Protein AF-A0A956RA98-F1 (afdb_monomer)

Structure (mmCIF, N/CA/C/O backbone):
data_AF-A0A956RA98-F1
#
_entry.id   AF-A0A956RA98-F1
#
loop_
_atom_site.group_PDB
_atom_site.id
_atom_site.type_symbol
_atom_site.label_atom_id
_atom_site.label_alt_id
_atom_site.label_comp_id
_atom_site.label_asym_id
_atom_site.label_entity_id
_atom_site.label_seq_id
_atom_site.pdbx_PDB_ins_code
_atom_site.Cartn_x
_atom_site.Cartn_y
_atom_site.Cartn_z
_atom_site.occupancy
_atom_site.B_iso_or_equiv
_atom_site.auth_seq_id
_atom_site.auth_comp_id
_atom_site.auth_asym_id
_atom_site.auth_atom_id
_atom_site.pdbx_PDB_model_num
ATOM 1 N N . LEU A 1 1 ? 31.810 -7.818 -19.429 1.00 38.25 1 LEU A N 1
ATOM 2 C CA . LEU A 1 1 ? 31.227 -7.736 -18.074 1.00 38.25 1 LEU A CA 1
ATOM 3 C C . LEU A 1 1 ? 29.901 -7.008 -18.200 1.00 38.25 1 LEU A C 1
ATOM 5 O O . LEU A 1 1 ? 29.864 -5.788 -18.175 1.00 38.25 1 LEU A O 1
ATOM 9 N N . ALA A 1 2 ? 28.845 -7.769 -18.476 1.00 38.59 2 ALA A N 1
ATOM 10 C CA . ALA A 1 2 ? 27.477 -7.313 -18.299 1.00 38.59 2 ALA A CA 1
ATOM 11 C C . ALA A 1 2 ? 27.237 -7.214 -16.787 1.00 38.59 2 ALA A C 1
ATOM 13 O O . ALA A 1 2 ? 27.538 -8.173 -16.080 1.00 38.59 2 ALA A O 1
ATOM 14 N N . GLY A 1 3 ? 26.779 -6.070 -16.285 1.00 49.38 3 GLY A N 1
ATOM 15 C CA . GLY A 1 3 ? 26.464 -5.927 -14.863 1.00 49.38 3 GLY A CA 1
ATOM 16 C C . GLY A 1 3 ? 26.894 -4.591 -14.282 1.00 49.38 3 GLY A C 1
ATOM 17 O O . GLY A 1 3 ? 27.988 -4.481 -13.743 1.00 49.38 3 GLY A O 1
ATOM 18 N N . GLN A 1 4 ? 26.020 -3.589 -14.380 1.00 58.72 4 GLN A N 1
ATOM 19 C CA . GLN A 1 4 ? 26.037 -2.429 -13.475 1.00 58.72 4 GLN A CA 1
ATOM 20 C C . GLN A 1 4 ? 24.704 -1.664 -13.394 1.00 58.72 4 GLN A C 1
ATOM 22 O O . GLN A 1 4 ? 24.639 -0.616 -12.761 1.00 58.72 4 GLN A O 1
ATOM 27 N N . ALA A 1 5 ? 23.630 -2.176 -14.000 1.00 68.38 5 ALA A N 1
ATOM 28 C CA . ALA A 1 5 ? 22.323 -1.520 -13.986 1.00 68.38 5 ALA A CA 1
ATOM 29 C C . ALA A 1 5 ? 21.334 -2.154 -12.994 1.00 68.38 5 ALA A C 1
ATOM 31 O O . ALA A 1 5 ? 20.494 -1.456 -12.429 1.00 68.38 5 ALA A O 1
ATOM 32 N N . TRP A 1 6 ? 21.448 -3.463 -12.755 1.00 77.06 6 TRP A N 1
ATOM 33 C CA . TRP A 1 6 ? 20.675 -4.167 -11.735 1.00 77.06 6 TRP A CA 1
ATOM 34 C C . TRP A 1 6 ? 21.435 -4.119 -10.408 1.00 77.06 6 TRP A C 1
ATOM 36 O O . TRP A 1 6 ? 22.560 -4.607 -10.322 1.00 77.06 6 TRP A O 1
ATOM 46 N N . SER A 1 7 ? 20.855 -3.473 -9.398 1.00 75.88 7 SER A N 1
ATOM 47 C CA . SER A 1 7 ? 21.492 -3.296 -8.086 1.00 75.88 7 SER A CA 1
ATOM 48 C C . SER A 1 7 ? 21.024 -4.354 -7.091 1.00 75.88 7 SER A C 1
ATOM 50 O O . SER A 1 7 ? 19.888 -4.812 -7.175 1.00 75.88 7 SER A O 1
ATOM 52 N N . ASP A 1 8 ? 21.831 -4.642 -6.068 1.00 74.75 8 ASP A N 1
ATOM 53 C CA . ASP A 1 8 ? 21.427 -5.509 -4.948 1.00 74.75 8 ASP A CA 1
ATOM 54 C C . ASP A 1 8 ? 20.139 -5.025 -4.265 1.00 74.75 8 ASP A C 1
ATOM 56 O O . ASP A 1 8 ? 19.380 -5.819 -3.719 1.00 74.75 8 ASP A O 1
ATOM 60 N N . SER A 1 9 ? 19.867 -3.713 -4.294 1.00 66.38 9 SER A N 1
ATOM 61 C CA . SER A 1 9 ? 18.596 -3.172 -3.801 1.00 66.38 9 SER A CA 1
ATOM 62 C C . SER A 1 9 ? 17.409 -3.537 -4.692 1.00 66.38 9 SER A C 1
ATOM 64 O O . SER A 1 9 ? 16.377 -3.924 -4.163 1.00 66.38 9 SER A O 1
ATOM 66 N N . LEU A 1 10 ? 17.559 -3.476 -6.021 1.00 75.50 10 LEU A N 1
ATOM 67 C CA . LEU A 1 10 ? 16.512 -3.927 -6.949 1.00 75.50 10 LEU A CA 1
ATOM 68 C C . LEU A 1 10 ? 16.315 -5.443 -6.872 1.00 75.50 10 LEU A C 1
ATOM 70 O O . LEU A 1 10 ? 15.199 -5.921 -7.021 1.00 75.50 10 LEU A O 1
ATOM 74 N N . GLN A 1 11 ? 17.381 -6.193 -6.579 1.00 79.88 11 GLN A N 1
ATOM 75 C CA . GLN A 1 11 ? 17.290 -7.630 -6.342 1.00 79.88 11 GLN A CA 1
ATOM 76 C C . GLN A 1 11 ? 16.419 -7.967 -5.125 1.00 79.88 11 GLN A C 1
ATOM 78 O O . GLN A 1 11 ? 15.707 -8.962 -5.162 1.00 79.88 11 GLN A O 1
ATOM 83 N N . ARG A 1 12 ? 16.446 -7.152 -4.061 1.00 73.38 12 ARG A N 1
ATOM 84 C CA . ARG A 1 12 ? 15.571 -7.351 -2.891 1.00 73.38 12 ARG A CA 1
ATOM 85 C C . ARG A 1 12 ? 14.104 -7.050 -3.194 1.00 73.38 12 ARG A C 1
ATOM 87 O O . ARG A 1 12 ? 13.240 -7.725 -2.651 1.00 73.38 12 ARG A O 1
ATOM 94 N N . ASP A 1 13 ? 13.845 -6.092 -4.083 1.00 74.12 13 ASP A N 1
ATOM 95 C CA . ASP A 1 13 ? 12.491 -5.753 -4.539 1.00 74.12 13 ASP A CA 1
ATOM 96 C C . ASP A 1 13 ? 11.884 -6.835 -5.466 1.00 74.12 13 ASP A C 1
ATOM 98 O O . ASP A 1 13 ? 10.694 -6.778 -5.759 1.00 74.12 13 ASP A O 1
ATOM 102 N N . LEU A 1 14 ? 12.669 -7.811 -5.952 1.00 76.06 14 LEU A N 1
ATOM 103 C CA . LEU A 1 14 ? 12.144 -8.935 -6.745 1.00 76.06 14 LEU A CA 1
ATOM 104 C C . LEU A 1 14 ? 11.422 -9.986 -5.908 1.00 76.06 14 LEU A C 1
ATOM 106 O O . LEU A 1 14 ? 10.738 -10.824 -6.492 1.00 76.06 14 LEU A O 1
ATOM 110 N N . GLU A 1 15 ? 11.571 -9.962 -4.582 1.00 77.25 15 GLU A N 1
ATOM 111 C CA . GLU A 1 15 ? 11.050 -11.016 -3.709 1.00 77.25 15 GLU A CA 1
ATOM 112 C C . GLU A 1 15 ? 11.554 -12.399 -4.185 1.00 77.25 15 GLU A C 1
ATOM 114 O O . GLU A 1 15 ? 12.763 -12.609 -4.311 1.00 77.25 15 GLU A O 1
ATOM 119 N N . ASP A 1 16 ? 10.628 -13.311 -4.497 1.00 77.94 16 ASP A N 1
ATOM 120 C CA . ASP A 1 16 ? 10.880 -14.658 -5.019 1.00 77.94 16 ASP A CA 1
ATOM 121 C C . ASP A 1 16 ? 10.759 -14.749 -6.556 1.00 77.94 16 ASP A C 1
ATOM 123 O O . ASP A 1 16 ? 10.791 -15.842 -7.126 1.00 77.94 16 ASP A O 1
ATOM 127 N N . LEU A 1 17 ? 10.591 -13.620 -7.256 1.00 79.56 17 LEU A N 1
ATOM 128 C CA . LEU A 1 17 ? 10.489 -13.610 -8.715 1.00 79.56 17 LEU A CA 1
ATOM 129 C C . LEU A 1 17 ? 11.842 -13.943 -9.368 1.00 79.56 17 LEU A C 1
ATOM 131 O O . LEU A 1 17 ? 12.902 -13.561 -8.856 1.00 79.56 17 LEU A O 1
ATOM 135 N N . PRO A 1 18 ? 11.837 -14.613 -10.538 1.00 83.50 18 PRO A N 1
ATOM 136 C CA . PRO A 1 18 ? 13.064 -14.866 -11.284 1.00 83.50 18 PRO A CA 1
ATOM 137 C C . PRO A 1 18 ? 13.762 -13.548 -11.658 1.00 83.50 18 PRO A C 1
ATOM 139 O O . PRO A 1 18 ? 13.118 -12.503 -11.717 1.00 83.50 18 PRO A O 1
ATOM 142 N N . PRO A 1 19 ? 15.071 -13.551 -11.955 1.00 84.94 19 PRO A N 1
ATOM 143 C CA . PRO A 1 19 ? 15.745 -12.355 -12.447 1.00 84.94 19 PRO A CA 1
ATOM 144 C C . PRO A 1 19 ? 15.058 -11.805 -13.711 1.00 84.94 19 PRO A C 1
ATOM 146 O O . PRO A 1 19 ? 14.758 -12.579 -14.624 1.00 84.94 19 PRO A O 1
ATOM 149 N N . PRO A 1 20 ? 14.812 -10.489 -13.797 1.00 88.19 20 PRO A N 1
ATOM 150 C CA . PRO A 1 20 ? 14.130 -9.900 -14.935 1.00 88.19 20 PRO A CA 1
ATOM 151 C C . PRO A 1 20 ? 15.050 -9.819 -16.152 1.00 88.19 20 PRO A C 1
ATOM 153 O O . PRO A 1 20 ? 16.279 -9.854 -16.054 1.00 88.19 20 PRO A O 1
ATOM 156 N N . THR A 1 21 ? 14.442 -9.664 -17.323 1.00 89.69 21 THR A N 1
ATOM 157 C CA . THR A 1 21 ? 15.163 -9.566 -18.595 1.00 89.69 21 THR A CA 1
ATOM 158 C C . THR A 1 21 ? 15.353 -8.101 -18.968 1.00 89.69 21 THR A C 1
ATOM 160 O O . THR A 1 21 ? 14.383 -7.352 -19.017 1.00 89.69 21 THR A O 1
ATOM 163 N N . LEU A 1 22 ? 16.588 -7.671 -19.236 1.00 90.38 22 LEU A N 1
ATOM 164 C CA . LEU A 1 22 ? 16.850 -6.326 -19.757 1.00 90.38 22 LEU A CA 1
ATOM 165 C C . LEU A 1 22 ? 16.285 -6.214 -21.181 1.00 90.38 22 LEU A C 1
ATOM 167 O O . LEU A 1 22 ? 16.726 -6.930 -22.076 1.00 90.38 22 LEU A O 1
ATOM 171 N N . GLU A 1 23 ? 15.340 -5.303 -21.391 1.00 93.06 23 GLU A N 1
ATOM 172 C CA . GLU A 1 23 ? 14.727 -5.046 -22.700 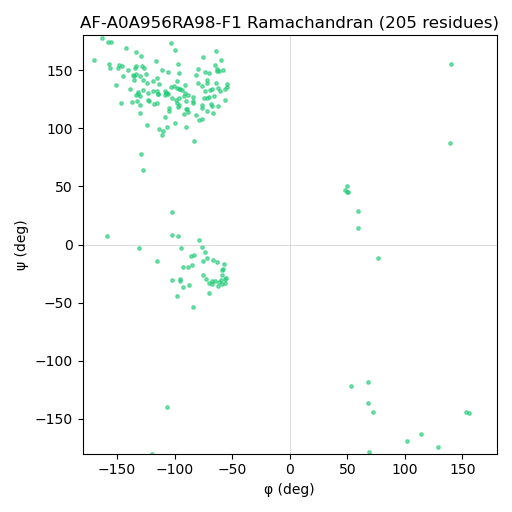1.00 93.06 23 GLU A CA 1
ATOM 173 C C . GLU A 1 23 ? 15.397 -3.894 -23.442 1.00 93.06 23 GLU A C 1
ATOM 175 O O . GLU A 1 23 ? 15.420 -3.867 -24.673 1.00 93.06 23 GLU A O 1
ATOM 180 N N . GLY A 1 24 ? 15.940 -2.923 -22.710 1.00 91.69 24 GLY A N 1
ATOM 181 C CA . GLY A 1 24 ? 16.532 -1.760 -23.344 1.00 9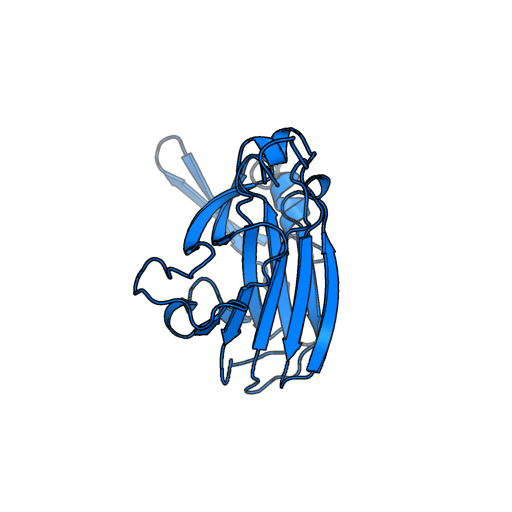1.69 24 GLY A CA 1
ATOM 182 C C . GLY A 1 24 ? 17.306 -0.860 -22.404 1.00 91.69 24 GLY A C 1
ATOM 183 O O . GLY A 1 24 ? 17.096 -0.833 -21.193 1.00 91.69 24 GLY A O 1
ATOM 184 N N . GLU A 1 25 ? 18.188 -0.083 -23.014 1.00 93.81 25 GLU A N 1
ATOM 185 C CA . GLU A 1 25 ? 18.928 0.996 -22.381 1.00 93.81 25 GLU A CA 1
ATOM 186 C C . GLU A 1 25 ? 18.728 2.265 -23.210 1.00 93.81 25 GLU A C 1
ATOM 188 O O . GLU A 1 25 ? 18.846 2.256 -24.439 1.00 93.81 25 GLU A O 1
ATOM 193 N N . ARG A 1 26 ? 18.415 3.373 -22.540 1.00 94.62 26 ARG A N 1
ATOM 194 C CA . ARG A 1 26 ? 18.260 4.683 -23.166 1.00 94.62 26 ARG A CA 1
ATOM 195 C C . ARG A 1 26 ? 19.074 5.728 -22.420 1.00 94.62 26 ARG A C 1
ATOM 197 O O . ARG A 1 26 ? 18.800 6.021 -21.259 1.00 94.62 26 ARG A O 1
ATOM 204 N N . ALA A 1 27 ? 20.010 6.362 -23.119 1.00 92.94 27 ALA A N 1
ATOM 205 C CA . ALA A 1 27 ? 20.716 7.526 -22.598 1.00 92.94 27 ALA A CA 1
ATOM 206 C C . ALA A 1 27 ? 19.763 8.729 -22.451 1.00 92.94 27 ALA A C 1
ATOM 208 O O . ALA A 1 27 ? 19.000 9.065 -23.361 1.00 92.94 27 ALA A O 1
ATOM 209 N N . LEU A 1 28 ? 19.835 9.393 -21.301 1.00 91.56 28 LEU A N 1
ATOM 210 C CA . LEU A 1 28 ? 19.095 10.594 -20.917 1.00 91.56 28 LEU A CA 1
ATOM 211 C C . LEU A 1 28 ? 20.095 11.658 -20.432 1.00 91.56 28 LEU A C 1
ATOM 213 O O . LEU A 1 28 ? 20.132 12.031 -19.259 1.00 91.56 28 LEU A O 1
ATOM 217 N N . GLY A 1 29 ? 20.960 12.122 -21.339 1.00 92.25 29 GLY A N 1
ATOM 218 C CA . GLY A 1 29 ? 22.055 13.034 -21.001 1.00 92.25 29 GLY A CA 1
ATOM 219 C C . GLY A 1 29 ? 23.107 12.338 -20.135 1.00 92.25 29 GLY A C 1
ATOM 220 O O . GLY A 1 29 ? 23.704 11.360 -20.568 1.00 92.25 29 GLY A O 1
ATOM 221 N N . GLY A 1 30 ? 23.323 12.830 -18.912 1.00 90.12 30 GLY A N 1
ATOM 222 C CA . GLY A 1 30 ? 24.226 12.205 -17.933 1.00 90.12 30 GLY A CA 1
ATOM 223 C C . GLY A 1 30 ? 23.640 10.990 -17.200 1.00 90.12 30 GLY A C 1
ATOM 224 O O . GLY A 1 30 ? 24.279 10.470 -16.292 1.00 90.12 30 GLY A O 1
ATOM 225 N N . LEU A 1 31 ? 22.422 10.566 -17.551 1.00 87.50 31 LEU A N 1
ATOM 226 C CA . LEU A 1 31 ? 21.718 9.431 -16.953 1.00 87.50 31 LEU A CA 1
ATOM 227 C C . LEU A 1 31 ? 21.492 8.328 -17.994 1.00 87.50 31 LEU A C 1
ATOM 229 O O . LEU A 1 31 ? 21.431 8.602 -19.191 1.00 87.50 31 LEU A O 1
ATOM 233 N N . ALA A 1 32 ? 21.295 7.095 -17.533 1.00 88.94 32 ALA A N 1
ATOM 234 C CA . ALA A 1 32 ? 20.830 5.981 -18.354 1.00 88.94 32 ALA A CA 1
ATOM 235 C C . ALA A 1 32 ? 19.550 5.398 -17.743 1.00 88.94 32 ALA A C 1
ATOM 237 O O . ALA A 1 32 ? 19.487 5.141 -16.540 1.00 88.94 32 ALA A O 1
ATOM 238 N N . LEU A 1 33 ? 18.525 5.220 -18.574 1.00 89.50 33 LEU A N 1
ATOM 239 C CA . LEU A 1 33 ? 17.299 4.513 -18.229 1.00 89.50 33 LEU A CA 1
ATOM 240 C C . LEU A 1 33 ? 17.414 3.077 -18.729 1.00 89.50 33 LEU A C 1
ATOM 242 O O . LEU A 1 33 ? 17.506 2.853 -19.933 1.00 89.50 33 LEU A O 1
ATOM 246 N N . TYR A 1 34 ? 17.369 2.125 -17.806 1.00 89.81 34 TYR A N 1
ATOM 247 C CA . TYR A 1 34 ? 17.327 0.701 -18.114 1.00 89.81 34 TYR A CA 1
ATOM 248 C C . TYR A 1 34 ? 15.896 0.201 -17.939 1.00 89.81 34 TYR A C 1
ATOM 250 O O . TYR A 1 34 ? 15.287 0.411 -16.888 1.00 89.81 34 TYR A O 1
ATOM 258 N N . THR A 1 35 ? 15.359 -0.438 -18.969 1.00 89.00 35 THR A N 1
ATOM 259 C CA . THR A 1 35 ? 14.013 -1.012 -18.970 1.00 89.00 35 THR A CA 1
ATOM 260 C C . THR A 1 35 ? 14.123 -2.523 -18.894 1.00 89.00 35 THR A C 1
ATOM 262 O O . THR A 1 35 ? 14.875 -3.130 -19.655 1.00 89.00 35 THR A O 1
ATOM 265 N N . TYR A 1 36 ? 13.379 -3.119 -17.968 1.00 87.94 36 TYR A N 1
ATOM 266 C CA . TYR A 1 36 ? 13.383 -4.552 -17.719 1.00 87.94 36 TYR A CA 1
ATOM 267 C C . TYR A 1 36 ? 11.968 -5.111 -17.842 1.00 87.94 36 TYR A C 1
ATOM 269 O O . TYR A 1 36 ? 11.027 -4.510 -17.321 1.00 87.94 36 TYR A O 1
ATOM 277 N N . ALA A 1 37 ? 11.845 -6.284 -18.456 1.00 87.00 37 ALA A N 1
ATOM 278 C CA . ALA A 1 37 ? 10.645 -7.101 -18.417 1.00 87.00 37 ALA A CA 1
ATOM 279 C C . ALA A 1 37 ? 10.704 -8.081 -17.251 1.00 87.00 37 ALA A C 1
ATOM 281 O O . ALA A 1 37 ? 11.713 -8.757 -17.035 1.00 87.00 37 ALA A O 1
ATOM 282 N N . GLN A 1 38 ? 9.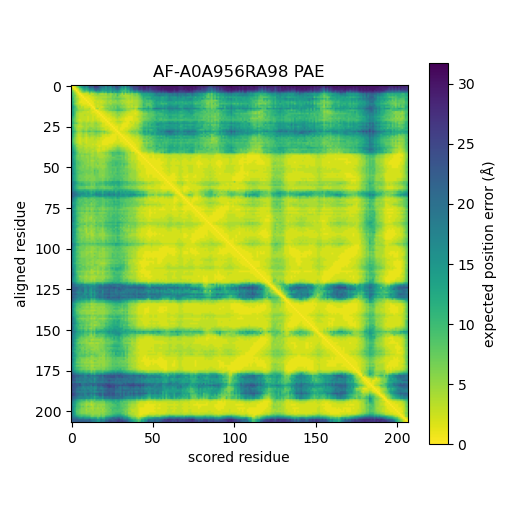575 -8.211 -16.562 1.00 86.25 38 GLN A N 1
ATOM 283 C CA . GLN A 1 38 ? 9.340 -9.257 -15.578 1.00 86.25 38 GLN A CA 1
ATOM 284 C C . GLN A 1 38 ? 8.001 -9.948 -15.875 1.00 86.25 38 GLN A C 1
ATOM 286 O O . GLN A 1 38 ? 7.003 -9.636 -15.229 1.00 86.25 38 GLN A O 1
ATOM 291 N N . PRO A 1 39 ? 7.935 -10.858 -16.865 1.00 82.75 39 PRO A N 1
ATOM 292 C CA . PRO A 1 39 ? 6.684 -11.538 -17.212 1.00 82.75 39 PRO A CA 1
ATOM 293 C C . PRO A 1 39 ? 6.097 -12.323 -16.031 1.00 82.75 39 PRO A C 1
ATOM 295 O O . PRO A 1 39 ? 4.887 -12.340 -15.838 1.00 82.75 39 PRO A O 1
ATOM 298 N N . ALA A 1 40 ? 6.963 -12.886 -15.181 1.00 82.06 40 ALA A N 1
ATOM 299 C CA . ALA A 1 40 ? 6.562 -13.632 -13.990 1.00 82.06 40 ALA A CA 1
ATOM 300 C C . ALA A 1 40 ? 5.882 -12.772 -12.908 1.00 82.06 40 ALA A C 1
ATOM 302 O O . ALA A 1 40 ? 5.287 -13.325 -11.991 1.00 82.06 40 ALA A O 1
ATOM 303 N N . ALA A 1 41 ? 5.944 -11.435 -12.994 1.00 80.06 41 ALA A N 1
ATOM 304 C CA . ALA A 1 41 ? 5.200 -10.558 -12.085 1.00 80.06 41 ALA A CA 1
ATOM 305 C C . ALA A 1 41 ? 3.692 -10.524 -12.394 1.00 80.06 41 ALA A C 1
ATOM 307 O O . ALA A 1 41 ? 2.937 -9.902 -11.648 1.00 80.06 41 ALA A O 1
ATOM 308 N N . GLY A 1 42 ? 3.251 -11.149 -13.491 1.00 85.75 42 GLY A N 1
ATOM 309 C CA . GLY A 1 42 ? 1.859 -11.132 -13.915 1.00 85.75 42 GLY A CA 1
ATOM 310 C C . GLY A 1 42 ? 1.390 -9.760 -14.405 1.00 85.75 42 GLY A C 1
ATOM 311 O O . GLY A 1 42 ? 2.139 -8.781 -14.477 1.00 85.75 42 GLY A O 1
ATOM 312 N N . SER A 1 43 ? 0.112 -9.684 -14.770 1.00 91.00 43 SER A N 1
ATOM 313 C CA . SER A 1 43 ? -0.530 -8.444 -15.204 1.00 91.00 43 SER A CA 1
ATOM 314 C C . SER A 1 43 ? -1.307 -7.788 -14.062 1.00 91.00 43 SER A C 1
ATOM 316 O O . SER A 1 43 ? -2.038 -8.437 -13.316 1.00 91.00 43 SER A O 1
ATOM 318 N N . VAL A 1 44 ? -1.160 -6.470 -13.901 1.00 93.94 44 VAL A N 1
ATOM 319 C CA . VAL A 1 44 ? -1.846 -5.730 -12.831 1.00 93.94 44 VAL A CA 1
ATOM 320 C C . VAL A 1 44 ? -3.318 -5.528 -13.190 1.00 93.94 44 VAL A C 1
ATOM 322 O O . VAL A 1 44 ? -3.630 -4.801 -14.134 1.00 93.94 44 VAL A O 1
ATOM 325 N N . ARG A 1 45 ? -4.222 -6.098 -12.388 1.00 97.19 45 ARG A N 1
ATOM 326 C CA . ARG A 1 45 ? -5.682 -5.975 -1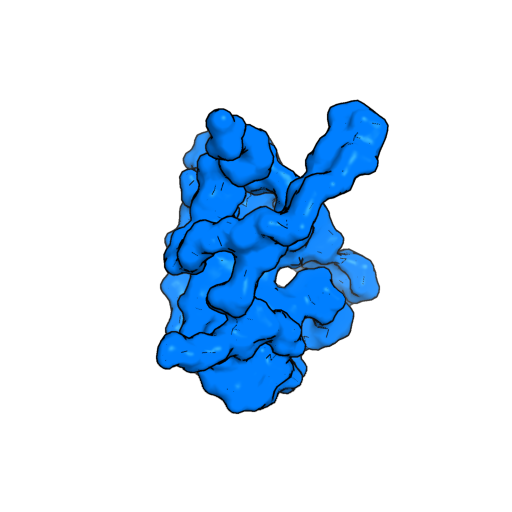2.547 1.00 97.19 45 ARG A CA 1
ATOM 327 C C . ARG A 1 45 ? -6.254 -4.753 -11.833 1.00 97.19 45 ARG A C 1
ATOM 329 O O . ARG A 1 45 ? -7.163 -4.113 -12.353 1.00 97.19 45 ARG A O 1
ATOM 336 N N . ALA A 1 46 ? -5.687 -4.403 -10.681 1.00 97.69 46 ALA A N 1
ATOM 337 C CA . ALA A 1 46 ? -6.036 -3.215 -9.904 1.00 97.69 46 ALA A CA 1
ATOM 338 C C . ALA A 1 46 ? -4.874 -2.811 -8.984 1.00 97.69 46 ALA A C 1
ATOM 340 O O . ALA A 1 46 ? -4.032 -3.644 -8.643 1.00 97.69 46 ALA A O 1
ATOM 341 N N . ASP A 1 47 ? -4.808 -1.533 -8.609 1.00 97.25 47 ASP A N 1
ATOM 342 C CA . ASP A 1 47 ? -3.678 -0.959 -7.864 1.00 97.25 47 ASP A CA 1
ATOM 343 C C . ASP A 1 47 ? -4.164 0.133 -6.902 1.00 97.25 47 ASP A C 1
ATOM 345 O O . ASP A 1 47 ? -4.753 1.124 -7.322 1.00 97.25 47 ASP A O 1
ATOM 349 N N . PHE A 1 48 ? -3.893 -0.025 -5.608 1.00 97.19 48 PHE A N 1
ATOM 350 C CA . PHE A 1 48 ? -4.345 0.895 -4.559 1.00 97.19 48 PHE A CA 1
ATOM 351 C C . PHE A 1 48 ? -3.802 2.329 -4.709 1.00 97.19 48 PHE A C 1
ATOM 353 O O . PHE A 1 48 ? -4.470 3.284 -4.316 1.00 97.19 48 PHE A O 1
ATOM 360 N N . VAL A 1 49 ? -2.593 2.492 -5.248 1.00 96.81 49 VAL A N 1
ATOM 361 C CA . VAL A 1 49 ? -1.879 3.777 -5.358 1.00 96.81 49 VAL A CA 1
ATOM 362 C C . VAL A 1 49 ? -2.141 4.468 -6.700 1.00 96.81 49 VAL A C 1
ATOM 364 O O . VAL A 1 49 ? -1.845 5.653 -6.858 1.00 96.81 49 VAL A O 1
ATOM 367 N N . ARG A 1 50 ? -2.599 3.730 -7.713 1.00 96.06 50 ARG A N 1
ATOM 368 C CA . ARG A 1 50 ? -3.033 4.280 -9.010 1.00 96.06 50 ARG A CA 1
ATOM 369 C C . ARG A 1 50 ? -4.540 4.517 -9.062 1.00 96.06 50 ARG A C 1
ATOM 371 O O . ARG A 1 50 ? -4.991 5.423 -9.758 1.00 96.06 50 ARG A O 1
ATOM 378 N N . ASP A 1 51 ? -5.303 3.692 -8.356 1.00 96.25 51 ASP A N 1
ATOM 379 C CA . ASP A 1 51 ? -6.758 3.749 -8.312 1.00 96.25 51 ASP A CA 1
ATOM 380 C C . ASP A 1 51 ? -7.241 4.397 -7.007 1.00 96.25 51 ASP A C 1
ATOM 382 O O . ASP A 1 51 ? -8.343 4.102 -6.537 1.00 96.25 51 ASP A O 1
ATOM 386 N N . GLU A 1 52 ? -6.445 5.285 -6.396 1.00 94.81 52 GLU A N 1
ATOM 387 C CA . GLU A 1 52 ? -6.709 5.789 -5.049 1.00 94.81 52 GLU A CA 1
ATOM 388 C C . GLU A 1 52 ? -8.099 6.418 -4.936 1.00 94.81 52 GLU A C 1
ATOM 390 O O . GLU A 1 52 ? -8.760 6.273 -3.914 1.00 94.81 52 GLU A O 1
ATOM 395 N N . ALA A 1 53 ? -8.603 7.042 -6.004 1.00 93.75 53 ALA A N 1
ATOM 396 C CA . ALA A 1 53 ? -9.933 7.645 -6.060 1.00 93.75 53 ALA A CA 1
ATOM 397 C C . ALA A 1 53 ? -11.087 6.653 -5.798 1.00 93.75 53 ALA A C 1
ATOM 399 O O . ALA A 1 53 ? -12.169 7.085 -5.404 1.00 93.75 53 ALA A O 1
ATOM 400 N N . ARG A 1 54 ? -10.871 5.345 -5.994 1.00 95.62 54 ARG A N 1
ATOM 401 C CA . ARG A 1 54 ? -11.857 4.282 -5.724 1.00 95.62 54 ARG A CA 1
ATOM 402 C C . ARG A 1 54 ? -11.857 3.814 -4.276 1.00 95.62 54 ARG A C 1
ATOM 404 O O . ARG A 1 54 ? -12.823 3.195 -3.842 1.00 95.62 54 ARG A O 1
ATOM 411 N N . LEU A 1 55 ? -10.796 4.107 -3.529 1.00 96.50 55 LEU A N 1
ATOM 412 C CA . LEU A 1 55 ? -10.688 3.671 -2.147 1.00 96.50 55 LEU A CA 1
ATOM 413 C C . LEU A 1 55 ? -11.657 4.453 -1.261 1.00 96.50 55 LEU A C 1
ATOM 415 O O . LEU A 1 55 ? -11.737 5.677 -1.368 1.00 96.50 55 LEU A O 1
ATOM 419 N N . SER A 1 56 ? -12.275 3.794 -0.290 1.00 96.44 56 SER A N 1
ATOM 420 C CA . SER A 1 56 ? -12.787 4.447 0.917 1.00 96.44 56 SER A CA 1
ATOM 421 C C . SER A 1 56 ? -11.751 4.324 2.032 1.00 96.44 56 SER A C 1
ATOM 423 O O . SER A 1 56 ? -11.201 3.245 2.235 1.00 96.44 56 SER A O 1
ATOM 425 N N . VAL A 1 57 ? -11.477 5.422 2.740 1.00 97.38 57 VAL A N 1
ATOM 426 C CA . VAL A 1 57 ? -10.552 5.436 3.886 1.00 97.38 57 VAL A CA 1
ATOM 427 C C . VAL A 1 57 ? -11.327 5.780 5.143 1.00 97.38 57 VAL A C 1
ATOM 429 O O . VAL A 1 57 ? -12.097 6.745 5.145 1.00 97.38 57 VAL A O 1
ATOM 432 N N . GLN A 1 58 ? -11.121 4.999 6.196 1.00 97.31 58 GLN A N 1
ATOM 433 C CA . GLN A 1 58 ? -11.806 5.169 7.472 1.00 97.31 58 GLN A CA 1
ATOM 434 C C . GLN A 1 58 ? -10.844 4.922 8.633 1.00 97.31 58 GLN A C 1
ATOM 436 O O . GLN A 1 58 ? -9.913 4.125 8.518 1.00 97.31 58 GLN A O 1
ATOM 441 N N . THR A 1 59 ? -11.092 5.599 9.745 1.00 96.44 59 THR A N 1
ATOM 442 C CA . THR A 1 59 ? -10.499 5.324 11.057 1.00 96.44 59 THR A CA 1
ATOM 443 C C . THR A 1 59 ? -11.612 4.998 12.050 1.00 96.44 59 THR A C 1
ATOM 445 O O . THR A 1 59 ? -12.798 5.014 11.708 1.00 96.44 59 THR A O 1
ATOM 448 N N . GLU A 1 60 ? -11.249 4.721 13.299 1.00 91.25 60 GLU A N 1
ATOM 449 C CA . GLU A 1 60 ? -12.207 4.534 14.395 1.00 91.25 60 GLU A CA 1
ATOM 450 C C . GLU A 1 60 ? -13.086 5.782 14.623 1.00 91.25 60 GLU A C 1
ATOM 452 O O . GLU A 1 60 ? -14.264 5.651 14.957 1.00 91.25 60 GLU A O 1
ATOM 457 N N . GLY A 1 61 ? -12.566 6.987 14.354 1.00 92.00 61 GLY A N 1
ATOM 458 C CA . GLY A 1 61 ? -13.315 8.246 14.361 1.00 92.00 61 GLY A CA 1
ATOM 459 C C . GLY A 1 61 ? -14.215 8.485 13.141 1.00 92.00 61 GLY A C 1
ATOM 460 O O . GLY A 1 61 ? -14.922 9.495 13.095 1.00 92.00 61 GLY A O 1
ATOM 461 N N . GLY A 1 62 ? -14.229 7.575 12.161 1.00 95.50 62 GLY A N 1
ATOM 462 C CA . GLY A 1 62 ? -15.132 7.601 11.010 1.00 95.50 62 GLY A CA 1
ATOM 463 C C . GLY A 1 62 ? -14.444 7.824 9.654 1.00 95.50 62 GLY A C 1
ATOM 464 O O . GLY A 1 62 ? -13.241 7.611 9.501 1.00 95.50 62 GLY A O 1
ATOM 465 N N . PRO A 1 63 ? -15.205 8.206 8.608 1.00 96.69 63 PRO A N 1
ATOM 466 C CA . PRO A 1 63 ? -14.678 8.294 7.251 1.00 96.69 63 PRO A CA 1
ATOM 467 C C . PRO A 1 63 ? -13.768 9.510 7.058 1.00 96.69 63 PRO A C 1
ATOM 469 O O . PRO A 1 63 ? -14.154 10.647 7.345 1.00 96.69 63 PRO A O 1
ATOM 472 N N . CYS A 1 64 ? -12.601 9.282 6.461 1.00 96.38 64 CYS A N 1
ATOM 473 C CA . CYS A 1 64 ? -11.672 10.343 6.096 1.00 96.38 64 CYS A CA 1
ATOM 474 C C . CYS A 1 64 ? -12.117 11.024 4.794 1.00 96.38 64 CYS A C 1
ATOM 476 O O . CYS A 1 64 ? -12.558 10.365 3.849 1.00 96.38 64 CYS A O 1
ATOM 478 N N . ARG A 1 65 ? -12.004 12.355 4.718 1.00 94.69 65 ARG A N 1
ATOM 479 C CA . ARG A 1 65 ? -12.541 13.158 3.602 1.00 94.69 65 ARG A CA 1
ATOM 480 C C . ARG A 1 65 ? -11.474 14.020 2.942 1.00 94.69 65 ARG A C 1
ATOM 482 O O . ARG A 1 65 ? -10.588 14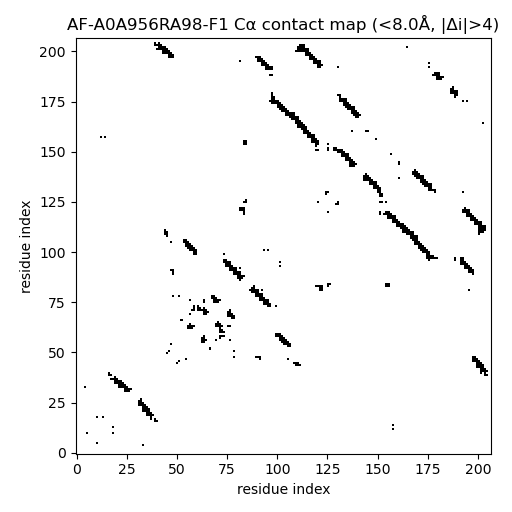.543 3.608 1.00 94.69 65 ARG A O 1
ATOM 489 N N . GLY A 1 66 ? -11.600 14.220 1.635 1.00 91.31 66 GLY A N 1
ATOM 490 C CA . GLY A 1 66 ? -10.691 15.039 0.830 1.00 91.31 66 GLY A CA 1
ATOM 491 C C . GLY A 1 66 ? -10.415 14.388 -0.522 1.00 91.31 66 GLY A C 1
ATOM 492 O O . GLY A 1 66 ? -10.578 13.178 -0.664 1.00 91.31 66 GLY A O 1
ATOM 493 N N . ARG A 1 67 ? -10.050 15.200 -1.520 1.00 78.88 67 ARG A N 1
ATOM 494 C CA . ARG A 1 67 ? -9.802 14.726 -2.890 1.00 78.88 67 ARG A CA 1
ATOM 495 C C . ARG A 1 67 ? -8.382 14.190 -3.060 1.00 78.88 67 ARG A C 1
ATOM 497 O O . ARG A 1 67 ? -8.224 13.051 -3.473 1.00 78.88 67 ARG A O 1
ATOM 504 N N . ASP A 1 68 ? -7.391 15.000 -2.696 1.00 78.69 68 ASP A N 1
ATOM 505 C CA . ASP A 1 68 ? -5.973 14.675 -2.905 1.00 78.69 68 ASP A CA 1
ATOM 506 C C . ASP A 1 68 ? -5.337 14.103 -1.629 1.00 78.69 68 ASP A C 1
ATOM 508 O O . ASP A 1 68 ? -4.658 13.082 -1.655 1.00 78.69 68 ASP A O 1
ATOM 512 N N . ALA A 1 69 ? -5.633 14.726 -0.485 1.00 88.69 69 ALA A N 1
ATOM 513 C CA . ALA A 1 69 ? -5.278 14.231 0.838 1.00 88.69 69 ALA A CA 1
ATOM 514 C C . ALA A 1 69 ? -6.540 14.056 1.679 1.00 88.69 69 ALA A C 1
ATOM 516 O O . ALA A 1 69 ? -7.317 14.998 1.867 1.00 88.69 69 ALA A O 1
ATOM 517 N N . ARG A 1 70 ? -6.745 12.842 2.186 1.00 94.19 70 ARG A N 1
ATOM 518 C CA . ARG A 1 70 ? -7.904 12.466 2.993 1.00 94.19 70 ARG A CA 1
ATOM 519 C C . ARG A 1 70 ? -7.593 12.762 4.446 1.00 94.19 70 ARG A C 1
ATOM 521 O O . ARG A 1 70 ? -6.707 12.151 5.030 1.00 94.19 70 ARG A O 1
ATOM 528 N N . ARG A 1 71 ? -8.313 13.713 5.027 1.00 96.25 71 ARG A N 1
ATOM 529 C CA . ARG A 1 71 ? -8.194 14.081 6.437 1.00 96.25 71 ARG A CA 1
ATOM 530 C C . ARG A 1 71 ? -9.126 13.214 7.271 1.00 96.25 71 ARG A C 1
ATOM 532 O O . ARG A 1 71 ? -10.314 13.121 6.960 1.00 96.25 71 ARG A O 1
ATOM 539 N N . CYS A 1 72 ? -8.564 12.607 8.300 1.00 94.50 72 CYS A N 1
ATOM 540 C CA . CYS A 1 72 ? -9.245 11.869 9.355 1.00 94.50 72 CYS A CA 1
ATOM 541 C C . CYS A 1 72 ? -9.295 12.749 10.617 1.00 94.50 72 CYS A C 1
ATOM 543 O O . CYS A 1 72 ? -8.685 13.822 10.643 1.00 94.50 72 CYS A O 1
ATOM 545 N N . ALA A 1 73 ? -10.002 12.318 11.664 1.00 92.38 73 ALA A N 1
ATOM 546 C CA . ALA A 1 73 ? -9.961 13.028 12.945 1.00 92.38 73 ALA A CA 1
ATOM 547 C C . ALA A 1 73 ? -8.568 12.920 13.599 1.00 92.38 73 ALA A C 1
ATOM 549 O O . ALA A 1 73 ? -8.088 13.875 14.199 1.00 92.38 73 ALA A O 1
ATOM 550 N N . GLU A 1 74 ? -7.914 11.779 13.397 1.00 92.94 74 GLU A N 1
ATOM 551 C CA . GLU A 1 74 ? -6.658 11.354 14.019 1.00 92.94 74 GLU A CA 1
ATOM 552 C C . GLU A 1 74 ? -5.449 11.517 13.087 1.00 92.94 74 GLU A C 1
ATOM 554 O O . GLU A 1 74 ? -4.371 11.001 13.364 1.00 92.94 74 GLU A O 1
ATOM 559 N N . GLY A 1 75 ? -5.620 12.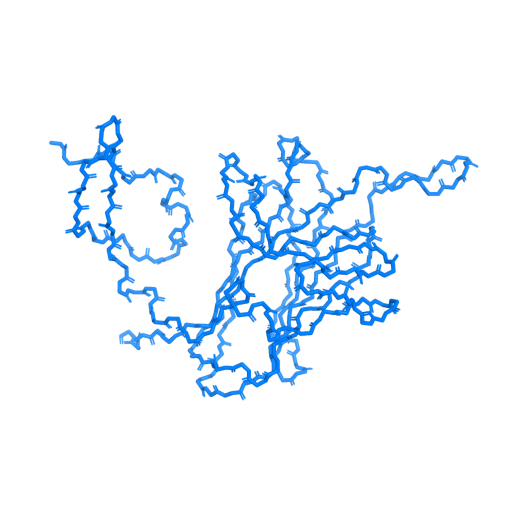164 11.926 1.00 92.62 75 GLY A N 1
ATOM 560 C CA . GLY A 1 75 ? -4.519 12.334 10.982 1.00 92.62 75 GLY A CA 1
ATOM 561 C C . GLY A 1 75 ? -4.925 12.483 9.522 1.00 92.62 75 GLY A C 1
ATOM 562 O O . GLY A 1 75 ? -5.917 13.131 9.178 1.00 92.62 75 GLY A O 1
ATOM 563 N N . ARG A 1 76 ? -4.108 11.924 8.628 1.00 94.81 76 ARG A N 1
ATOM 564 C CA . ARG A 1 76 ? -4.275 12.033 7.174 1.00 94.81 76 ARG A CA 1
ATOM 565 C C . ARG A 1 76 ? -3.763 10.808 6.428 1.00 94.81 76 ARG A C 1
ATOM 567 O O . ARG A 1 76 ? -2.808 10.162 6.851 1.00 94.81 76 ARG A O 1
ATOM 574 N N . VAL A 1 77 ? -4.368 10.561 5.273 1.00 95.62 77 VAL A N 1
ATOM 575 C CA . VAL A 1 77 ? -3.924 9.574 4.289 1.00 95.62 77 VAL A CA 1
ATOM 576 C C . VAL A 1 77 ? -3.854 10.230 2.915 1.00 95.62 77 VAL A C 1
ATOM 578 O O . VAL A 1 77 ? -4.829 10.835 2.466 1.00 95.62 77 VAL A O 1
ATOM 581 N N . ASP A 1 78 ? -2.726 10.105 2.229 1.00 96.00 78 ASP A N 1
ATOM 582 C CA . ASP A 1 78 ? -2.524 10.651 0.885 1.00 96.00 78 ASP A CA 1
ATOM 583 C C . ASP A 1 78 ? -1.574 9.787 0.057 1.00 96.00 78 ASP A C 1
ATOM 585 O O . ASP A 1 78 ? -0.742 9.065 0.603 1.00 96.00 78 ASP A O 1
ATOM 589 N N . VAL A 1 79 ? -1.695 9.847 -1.271 1.00 96.25 79 VAL A N 1
ATOM 590 C CA . VAL A 1 79 ? -0.671 9.266 -2.143 1.00 96.25 79 VAL A CA 1
ATOM 591 C C . VAL A 1 79 ? 0.532 10.200 -2.153 1.00 96.25 79 VAL A C 1
ATOM 593 O O . VAL A 1 79 ? 0.430 11.351 -2.575 1.00 96.25 79 VAL A O 1
ATOM 596 N N . ALA A 1 80 ? 1.682 9.696 -1.720 1.00 95.25 80 ALA A N 1
ATOM 597 C CA . ALA A 1 80 ? 2.908 10.475 -1.614 1.00 95.25 80 ALA A CA 1
ATOM 598 C C . ALA A 1 80 ? 4.134 9.646 -1.994 1.00 95.25 80 ALA A C 1
ATOM 600 O O . ALA A 1 80 ? 4.071 8.425 -2.141 1.00 95.25 80 ALA A O 1
ATOM 601 N N . VAL A 1 81 ? 5.265 10.334 -2.146 1.00 93.88 81 VAL A N 1
ATOM 602 C CA . VAL A 1 81 ? 6.583 9.700 -2.188 1.00 93.88 81 VAL A CA 1
ATOM 603 C C . VAL A 1 81 ? 7.186 9.771 -0.787 1.00 93.88 81 VAL A C 1
ATOM 605 O O . VAL A 1 81 ? 7.357 10.864 -0.249 1.00 93.88 81 VAL A O 1
ATOM 608 N N . ALA A 1 82 ? 7.483 8.612 -0.211 1.00 91.19 82 ALA A N 1
ATOM 609 C CA . ALA A 1 82 ? 8.145 8.436 1.079 1.00 91.19 82 ALA A CA 1
ATOM 610 C C . ALA A 1 82 ? 9.602 7.994 0.885 1.00 91.19 82 ALA A C 1
ATOM 612 O O . ALA A 1 82 ? 9.904 7.291 -0.078 1.00 91.19 82 ALA A O 1
ATOM 613 N N . GLU A 1 83 ? 10.502 8.374 1.791 1.00 88.94 83 GLU A N 1
ATOM 614 C CA . GLU A 1 83 ? 11.859 7.822 1.830 1.00 88.94 83 GLU A CA 1
ATOM 615 C C . GLU A 1 83 ? 11.883 6.612 2.770 1.00 88.94 83 GLU A C 1
ATOM 617 O O . GLU A 1 83 ? 11.741 6.759 3.983 1.00 88.94 83 GLU A O 1
ATOM 622 N N . ILE A 1 84 ? 12.085 5.418 2.208 1.00 86.56 84 ILE A N 1
ATOM 623 C CA . ILE A 1 84 ? 12.109 4.147 2.944 1.00 86.56 84 ILE A CA 1
ATOM 624 C C . ILE A 1 84 ? 13.319 3.350 2.484 1.00 86.56 84 ILE A C 1
ATOM 626 O O . ILE A 1 84 ? 13.524 3.177 1.284 1.00 86.56 84 ILE A O 1
ATOM 630 N N . ASP A 1 85 ? 14.130 2.885 3.436 1.00 81.81 85 ASP A N 1
ATOM 631 C CA . ASP A 1 85 ? 15.402 2.201 3.160 1.00 81.81 85 ASP A CA 1
ATOM 632 C C . ASP A 1 85 ? 16.283 2.985 2.163 1.00 81.81 85 ASP A C 1
ATOM 634 O O . ASP A 1 85 ? 16.815 2.449 1.192 1.00 81.81 85 ASP A O 1
ATOM 638 N N . TYR A 1 86 ? 16.396 4.305 2.374 1.00 81.94 86 TYR A N 1
ATOM 639 C CA . TYR A 1 86 ? 17.174 5.220 1.525 1.00 81.94 86 TYR A CA 1
ATOM 640 C C . TYR A 1 86 ? 16.719 5.256 0.052 1.00 81.94 86 TYR A C 1
ATOM 642 O O . TYR A 1 86 ? 17.525 5.495 -0.862 1.00 81.94 86 TYR A O 1
ATOM 650 N N . ARG A 1 87 ? 15.430 4.994 -0.200 1.00 83.81 87 ARG A N 1
ATOM 651 C CA . ARG A 1 87 ? 14.826 4.999 -1.536 1.00 83.81 87 ARG A CA 1
ATOM 652 C C . ARG A 1 87 ? 13.477 5.721 -1.547 1.00 83.81 87 ARG A C 1
ATOM 654 O O . ARG A 1 87 ? 12.698 5.560 -0.611 1.00 83.81 87 ARG A O 1
ATOM 661 N N . PRO A 1 88 ? 13.167 6.480 -2.614 1.00 89.25 88 PRO A N 1
ATOM 662 C CA . PRO A 1 88 ? 11.837 7.040 -2.800 1.00 89.25 88 PRO A CA 1
ATOM 663 C C . PRO A 1 88 ? 10.840 5.931 -3.170 1.00 89.25 88 PRO A C 1
ATOM 665 O O . PRO A 1 88 ? 11.050 5.202 -4.140 1.00 89.25 88 PRO A O 1
ATOM 668 N N . ARG A 1 89 ? 9.737 5.821 -2.429 1.00 91.88 89 ARG A N 1
ATOM 669 C CA . ARG A 1 89 ? 8.640 4.872 -2.666 1.00 91.88 89 ARG A CA 1
ATOM 670 C C . ARG A 1 89 ? 7.332 5.638 -2.829 1.00 91.88 89 ARG A C 1
ATOM 672 O O . ARG A 1 89 ? 6.968 6.419 -1.956 1.00 91.88 89 ARG A O 1
ATOM 679 N N . ARG A 1 90 ? 6.631 5.441 -3.950 1.00 94.31 90 ARG A N 1
ATOM 680 C CA . ARG A 1 90 ? 5.283 5.995 -4.154 1.00 94.31 90 ARG A CA 1
ATOM 681 C C . ARG A 1 90 ? 4.267 5.048 -3.521 1.00 94.31 90 ARG A C 1
ATOM 683 O O . ARG A 1 90 ? 4.222 3.884 -3.900 1.00 94.31 90 ARG A O 1
ATOM 690 N N . CYS A 1 91 ? 3.468 5.541 -2.584 1.00 96.56 91 CYS A N 1
ATOM 691 C CA . CYS A 1 91 ? 2.562 4.714 -1.789 1.00 96.56 91 CYS A CA 1
ATOM 692 C C . CYS A 1 91 ? 1.379 5.515 -1.245 1.00 96.56 91 CYS A C 1
ATOM 694 O O . CYS A 1 91 ? 1.346 6.743 -1.348 1.00 96.56 91 CYS A O 1
ATOM 696 N N . LEU A 1 92 ? 0.437 4.815 -0.614 1.00 96.94 92 LEU A N 1
ATOM 697 C CA . LEU A 1 92 ? -0.529 5.414 0.298 1.00 96.94 92 LEU A CA 1
ATOM 698 C C . LEU A 1 92 ? 0.158 5.655 1.639 1.00 96.94 92 LEU A C 1
ATOM 700 O O . LEU A 1 92 ? 0.452 4.718 2.384 1.00 96.94 92 LEU A O 1
ATOM 704 N N . LYS A 1 93 ? 0.428 6.926 1.924 1.00 95.44 93 LYS A N 1
ATOM 705 C CA . LYS A 1 93 ? 1.057 7.380 3.153 1.00 95.44 93 LYS A CA 1
ATOM 706 C C . LYS A 1 93 ? -0.015 7.684 4.193 1.00 95.44 93 LYS A C 1
ATOM 708 O O . LYS A 1 93 ? -0.816 8.592 3.992 1.00 95.44 93 LYS A O 1
ATOM 713 N N . ALA A 1 94 ? -0.023 6.946 5.297 1.00 94.00 94 ALA A N 1
ATOM 714 C CA . ALA A 1 94 ? -0.896 7.170 6.441 1.00 94.00 94 ALA A CA 1
ATOM 715 C C . ALA A 1 94 ? -0.093 7.788 7.593 1.00 94.00 94 ALA A C 1
ATOM 717 O O . ALA A 1 94 ? 0.812 7.164 8.143 1.00 94.00 94 ALA A O 1
ATOM 718 N N . GLN A 1 95 ? -0.426 9.028 7.941 1.00 92.12 95 GLN A N 1
ATOM 719 C CA . GLN A 1 95 ? 0.106 9.734 9.104 1.00 92.12 95 GLN A CA 1
ATOM 720 C C . GLN A 1 95 ? -1.036 9.888 10.100 1.00 92.12 95 GLN A C 1
ATOM 722 O O . GLN A 1 95 ? -1.841 10.812 9.968 1.00 92.12 95 GLN A O 1
ATOM 727 N N . VAL A 1 96 ? -1.138 8.951 11.035 1.00 90.50 96 VAL A N 1
ATOM 728 C CA . VAL A 1 96 ? -2.196 8.916 12.049 1.00 90.50 96 VAL A CA 1
ATOM 729 C C . VAL A 1 96 ? -1.605 8.765 13.439 1.00 90.50 96 VAL A C 1
ATOM 731 O O . VAL A 1 96 ? -0.449 8.362 13.576 1.00 90.50 96 VAL A O 1
ATOM 734 N N . ASP A 1 97 ? -2.404 9.090 14.448 1.00 88.12 97 ASP A N 1
ATOM 735 C CA . ASP A 1 97 ? -2.041 8.878 15.842 1.00 88.12 97 ASP A CA 1
ATOM 736 C C . ASP A 1 97 ? -1.735 7.397 16.137 1.00 88.12 97 ASP A C 1
ATOM 738 O O . ASP A 1 97 ? -2.277 6.467 15.530 1.00 88.12 97 ASP A O 1
ATOM 742 N N . ASP A 1 98 ? -0.857 7.180 17.110 1.00 86.00 98 ASP A N 1
ATOM 743 C CA . ASP A 1 98 ? -0.475 5.859 17.596 1.00 86.00 98 ASP A CA 1
ATOM 744 C C . ASP A 1 98 ? -1.686 5.0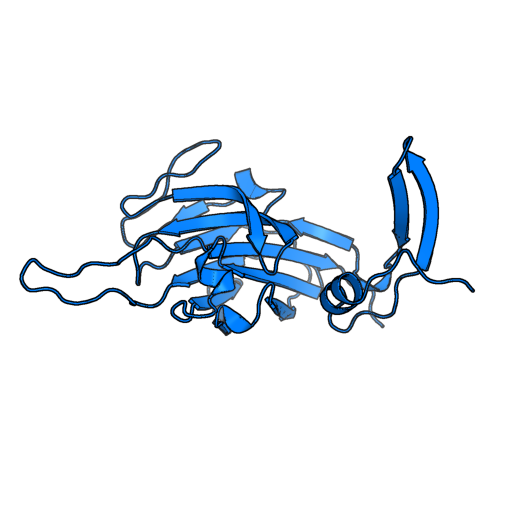15 18.020 1.00 86.00 98 ASP A C 1
ATOM 746 O O . ASP A 1 98 ? -2.595 5.484 18.706 1.00 86.00 98 ASP A O 1
ATOM 750 N N . GLY A 1 99 ? -1.675 3.730 17.663 1.00 88.62 99 GLY A N 1
ATOM 751 C CA . GLY A 1 99 ? -2.750 2.792 17.983 1.00 88.62 99 GLY A CA 1
ATOM 752 C C . GLY A 1 99 ? -4.002 2.930 17.114 1.00 88.62 99 GLY A C 1
ATOM 753 O O . GLY A 1 99 ? -4.829 2.019 17.136 1.00 88.62 99 GLY A O 1
ATOM 754 N N . VAL A 1 100 ? -4.135 3.996 16.316 1.00 92.31 100 VAL A N 1
ATOM 755 C CA . VAL A 1 100 ? -5.296 4.200 15.442 1.00 92.31 100 VAL A CA 1
ATOM 756 C C . VAL A 1 100 ? -5.221 3.279 14.236 1.00 92.31 100 VAL A C 1
ATOM 758 O O . VAL A 1 100 ? -4.249 3.279 13.481 1.00 92.31 100 VAL A O 1
ATOM 761 N N . THR A 1 101 ? -6.283 2.511 14.011 1.00 95.88 101 THR A N 1
ATOM 762 C CA . THR A 1 101 ? -6.380 1.673 12.816 1.00 95.88 101 THR A CA 1
ATOM 763 C C . THR A 1 101 ? -6.912 2.473 11.630 1.00 95.88 101 THR A C 1
ATOM 765 O O . THR A 1 101 ? -8.014 3.015 11.686 1.00 95.88 101 THR A O 1
ATOM 768 N N . VAL A 1 102 ? -6.158 2.496 10.531 1.00 96.88 102 VAL A N 1
ATOM 769 C CA . VAL A 1 102 ? -6.604 3.017 9.232 1.00 96.88 102 VAL A CA 1
ATOM 770 C C . VAL A 1 102 ? -7.056 1.855 8.361 1.00 96.88 102 VAL A C 1
ATOM 772 O O . VAL A 1 102 ? -6.259 0.965 8.069 1.00 96.88 102 VAL A O 1
ATOM 775 N N . ALA A 1 103 ? -8.308 1.886 7.915 1.00 98.12 103 ALA A N 1
ATOM 776 C CA . ALA A 1 103 ? -8.869 0.958 6.941 1.00 98.12 103 ALA A CA 1
ATOM 777 C C . ALA A 1 103 ? -8.879 1.592 5.541 1.00 98.12 103 ALA A C 1
ATOM 779 O O . ALA A 1 103 ? -9.442 2.671 5.339 1.00 98.12 103 ALA A O 1
ATOM 780 N N . LEU A 1 104 ? -8.257 0.918 4.573 1.00 98.06 104 LEU A N 1
ATOM 781 C CA . LEU A 1 104 ? -8.196 1.287 3.158 1.00 98.06 104 LEU A CA 1
ATOM 782 C C . LEU A 1 104 ? -8.980 0.236 2.364 1.00 98.06 104 LEU A C 1
ATOM 784 O O . LEU A 1 104 ? -8.455 -0.845 2.104 1.00 98.06 104 LEU A O 1
ATOM 788 N N . ARG A 1 105 ? -10.228 0.527 1.990 1.00 98.31 105 ARG A N 1
ATOM 789 C CA . ARG A 1 105 ? -11.107 -0.433 1.300 1.00 98.31 105 ARG A CA 1
ATOM 790 C C . ARG A 1 105 ? -11.286 -0.085 -0.170 1.00 98.31 105 ARG A C 1
ATOM 792 O O . ARG A 1 105 ? -11.655 1.044 -0.490 1.00 98.31 105 ARG A O 1
ATOM 799 N N . TYR A 1 106 ? -11.086 -1.071 -1.036 1.00 98.50 106 TYR A N 1
ATOM 800 C CA . TYR A 1 106 ? -11.399 -1.052 -2.460 1.00 98.50 106 TYR A CA 1
ATOM 801 C C . TYR A 1 106 ? -12.634 -1.939 -2.693 1.00 98.50 106 TYR A C 1
ATOM 803 O O . TYR A 1 106 ? -12.505 -3.165 -2.717 1.00 98.50 106 TYR A O 1
ATOM 811 N N . PRO A 1 107 ? -13.835 -1.355 -2.842 1.00 98.06 107 PRO A N 1
ATOM 812 C CA . PRO A 1 107 ? -15.041 -2.134 -3.094 1.00 98.06 107 PRO A CA 1
ATOM 813 C C . PRO A 1 107 ? -15.047 -2.696 -4.521 1.00 98.06 107 PRO A C 1
ATOM 815 O O . PRO A 1 107 ? -14.706 -1.973 -5.463 1.00 98.06 107 PRO A O 1
ATOM 818 N N . ALA A 1 108 ? -15.475 -3.949 -4.678 1.00 97.94 108 ALA A N 1
ATOM 819 C CA . ALA A 1 108 ? -15.547 -4.649 -5.962 1.00 97.94 108 ALA A CA 1
ATOM 820 C C . ALA A 1 108 ? -14.248 -4.518 -6.787 1.00 97.94 108 ALA A C 1
ATOM 822 O O . ALA A 1 108 ? -14.261 -4.166 -7.971 1.00 97.94 108 ALA A O 1
ATOM 823 N N . MET A 1 109 ? -13.105 -4.733 -6.132 1.00 98.31 109 MET A N 1
ATOM 824 C CA . MET A 1 109 ? -11.788 -4.702 -6.755 1.00 98.31 109 MET A CA 1
ATOM 825 C C . MET A 1 109 ? -11.660 -5.862 -7.751 1.00 98.31 109 MET A C 1
ATOM 827 O O . MET A 1 109 ? -11.868 -7.010 -7.356 1.00 98.31 109 MET A O 1
ATOM 831 N N . PRO A 1 110 ? -11.273 -5.606 -9.015 1.00 98.25 110 PRO A N 1
ATOM 832 C CA . PRO A 1 110 ? -10.887 -6.668 -9.935 1.00 98.25 110 PRO A CA 1
ATOM 833 C C . PRO A 1 110 ? -9.661 -7.412 -9.402 1.00 98.25 110 PRO A C 1
ATOM 835 O O . PRO A 1 110 ? -8.594 -6.812 -9.236 1.00 98.25 110 PRO A O 1
ATOM 838 N N . THR A 1 111 ? -9.802 -8.710 -9.160 1.00 97.88 111 THR A N 1
ATOM 839 C CA . THR A 1 111 ? -8.733 -9.562 -8.635 1.00 97.88 111 THR A CA 1
ATOM 840 C C . THR A 1 111 ? -8.233 -10.574 -9.664 1.00 97.88 111 THR A C 1
ATOM 842 O O . THR A 1 111 ? -8.982 -11.004 -10.543 1.00 97.88 111 THR A O 1
ATOM 845 N N . GLY A 1 112 ? -6.953 -10.940 -9.560 1.00 95.88 112 GLY A N 1
ATOM 846 C CA . GLY A 1 112 ? -6.337 -12.109 -10.200 1.00 95.88 112 GLY A CA 1
ATOM 847 C C . GLY A 1 112 ? -6.046 -13.219 -9.181 1.00 95.88 112 GLY A C 1
ATOM 848 O O . GLY A 1 112 ? -6.869 -13.464 -8.313 1.00 95.88 112 GLY A O 1
ATOM 849 N N . GLN A 1 113 ? -4.904 -13.902 -9.269 1.00 94.62 113 GLN A N 1
ATOM 850 C CA . GLN A 1 113 ? -4.527 -15.006 -8.369 1.00 94.62 113 GLN A CA 1
ATOM 851 C C . GLN A 1 113 ? -3.797 -14.530 -7.105 1.00 94.62 113 GLN A C 1
ATOM 853 O O . GLN A 1 113 ? -3.744 -15.244 -6.101 1.00 94.62 113 GLN A O 1
ATOM 858 N N . ALA A 1 114 ? -3.241 -13.316 -7.123 1.00 94.31 114 ALA A N 1
ATOM 859 C CA . ALA A 1 114 ? -2.478 -12.784 -6.001 1.00 94.31 114 ALA A CA 1
ATOM 860 C C . ALA A 1 114 ? -2.832 -11.326 -5.689 1.00 94.31 114 ALA A C 1
ATOM 862 O O . ALA A 1 114 ? -3.116 -10.510 -6.571 1.00 94.31 114 ALA A O 1
ATOM 863 N N . LEU A 1 115 ? -2.783 -10.998 -4.400 1.00 96.38 115 LEU A N 1
ATOM 864 C CA . LEU A 1 115 ? -2.621 -9.644 -3.892 1.00 96.38 115 LEU A CA 1
ATOM 865 C C . LEU A 1 115 ? -1.178 -9.521 -3.405 1.00 96.38 115 LEU A C 1
ATOM 867 O O . LEU A 1 115 ? -0.797 -10.230 -2.473 1.00 96.38 115 LEU A O 1
ATOM 871 N N . ARG A 1 116 ? -0.390 -8.639 -4.019 1.00 95.00 116 ARG A N 1
ATOM 872 C CA . ARG A 1 116 ? 0.991 -8.352 -3.610 1.00 95.00 116 ARG A CA 1
ATOM 873 C C . ARG A 1 116 ? 1.127 -6.901 -3.216 1.00 95.00 116 ARG A C 1
ATOM 875 O O . ARG A 1 116 ? 0.538 -6.027 -3.854 1.00 95.00 116 ARG A O 1
ATOM 882 N N . GLY A 1 117 ? 1.890 -6.647 -2.172 1.00 94.88 117 GLY A N 1
ATOM 883 C CA . GLY A 1 117 ? 2.091 -5.304 -1.676 1.00 94.88 117 GLY A CA 1
ATOM 884 C C . GLY A 1 117 ? 3.361 -5.176 -0.869 1.00 94.88 117 GLY A C 1
ATOM 885 O O . GLY A 1 117 ? 4.031 -6.155 -0.552 1.00 94.88 117 GLY A O 1
ATOM 886 N N . HIS A 1 118 ? 3.653 -3.941 -0.502 1.00 94.75 118 HIS A N 1
ATOM 887 C CA . HIS A 1 118 ? 4.765 -3.616 0.367 1.00 94.75 118 HIS A CA 1
ATOM 888 C C . HIS A 1 118 ? 4.329 -2.630 1.430 1.00 94.75 118 HIS A C 1
ATOM 890 O O . HIS A 1 118 ? 3.426 -1.815 1.219 1.00 94.75 118 HIS A O 1
ATOM 896 N N . VAL A 1 119 ? 5.004 -2.687 2.570 1.00 94.44 119 VAL A N 1
ATOM 897 C CA . VAL A 1 119 ? 4.791 -1.761 3.671 1.00 94.44 119 VAL A CA 1
ATOM 898 C C . VAL A 1 119 ? 6.119 -1.278 4.234 1.00 94.44 119 VAL A C 1
ATOM 900 O O . VAL A 1 119 ? 7.110 -2.008 4.279 1.00 94.44 119 VAL A O 1
ATOM 903 N N . GLY A 1 120 ? 6.144 -0.026 4.670 1.00 91.31 120 GLY A N 1
ATOM 904 C CA . GLY A 1 120 ? 7.284 0.541 5.366 1.00 91.31 120 GLY A CA 1
ATOM 905 C C . GLY A 1 120 ? 6.943 1.815 6.119 1.00 91.31 120 GLY A C 1
ATOM 906 O O . GLY A 1 120 ? 5.812 2.304 6.071 1.00 91.31 120 GLY A O 1
ATOM 907 N N . VAL A 1 121 ? 7.936 2.349 6.822 1.00 89.31 121 VAL A N 1
ATOM 908 C CA . VAL A 1 121 ? 7.817 3.582 7.608 1.00 89.31 121 VAL A CA 1
ATOM 909 C C . VAL A 1 121 ? 8.707 4.655 6.989 1.00 89.31 121 VAL A C 1
ATOM 911 O O . VAL A 1 121 ? 9.875 4.410 6.696 1.00 89.31 121 VAL A O 1
ATOM 914 N N . ASP A 1 122 ? 8.134 5.832 6.753 1.00 86.19 122 ASP A N 1
ATOM 915 C CA . ASP A 1 122 ? 8.800 6.989 6.158 1.00 86.19 122 ASP A CA 1
ATOM 916 C C . ASP A 1 122 ? 9.627 7.776 7.185 1.00 86.19 122 ASP A C 1
ATOM 918 O O . ASP A 1 122 ? 9.218 7.979 8.332 1.00 86.19 122 ASP A O 1
ATOM 922 N N . GLY A 1 123 ? 10.750 8.325 6.723 1.00 74.75 123 GLY A N 1
ATOM 923 C CA . GLY A 1 123 ? 11.458 9.412 7.391 1.00 74.75 123 GLY A CA 1
ATOM 924 C C . GLY A 1 123 ? 12.699 9.011 8.190 1.00 74.75 123 GLY A C 1
ATOM 925 O O . GLY A 1 123 ? 13.236 7.910 8.099 1.00 74.75 123 GLY A O 1
ATOM 926 N N . PHE A 1 124 ? 13.206 9.972 8.971 1.00 57.19 124 PHE A N 1
ATOM 927 C CA . PHE A 1 124 ? 14.498 9.864 9.657 1.00 57.19 124 PHE A CA 1
ATOM 928 C C . PHE A 1 124 ? 14.538 8.752 10.717 1.00 57.19 124 PHE A C 1
ATOM 930 O O . PHE A 1 124 ? 15.588 8.146 10.902 1.00 57.19 124 PHE A O 1
ATOM 937 N N . ASN A 1 125 ? 13.425 8.437 11.389 1.00 53.97 125 ASN A N 1
ATOM 938 C CA . ASN A 1 125 ? 13.421 7.405 12.434 1.00 53.97 125 ASN A CA 1
ATOM 939 C C . ASN A 1 125 ? 13.471 5.977 11.877 1.00 53.97 125 ASN A C 1
ATOM 941 O O . ASN A 1 125 ? 14.107 5.132 12.506 1.00 53.97 125 ASN A O 1
ATOM 945 N N . ALA A 1 126 ? 12.993 5.745 10.648 1.00 52.81 126 ALA A N 1
ATOM 946 C CA . ALA A 1 126 ? 13.282 4.509 9.920 1.00 52.81 126 ALA A CA 1
ATOM 947 C C . ALA A 1 126 ? 14.802 4.304 9.724 1.00 52.81 126 ALA A C 1
ATOM 949 O O . ALA A 1 126 ? 15.287 3.175 9.668 1.00 52.81 126 ALA A O 1
ATOM 950 N N . ARG A 1 127 ? 15.594 5.392 9.703 1.00 58.81 127 ARG A N 1
ATOM 951 C CA . ARG A 1 127 ? 17.070 5.330 9.677 1.00 58.81 127 ARG A CA 1
ATOM 952 C C . ARG A 1 127 ? 17.662 4.897 11.019 1.00 58.81 127 ARG A C 1
ATOM 954 O O . ARG A 1 127 ? 18.730 4.293 11.040 1.00 58.81 127 ARG A O 1
ATOM 961 N N . LEU A 1 128 ? 16.989 5.213 12.126 1.00 61.59 128 LEU A N 1
ATOM 962 C CA . LEU A 1 128 ? 17.387 4.807 13.476 1.00 61.59 128 LEU A CA 1
ATOM 963 C C . LEU A 1 128 ? 16.863 3.413 13.856 1.00 61.59 128 LEU A C 1
ATOM 965 O O . LEU A 1 128 ? 17.311 2.880 14.870 1.00 61.59 128 LEU A O 1
ATOM 969 N N . ARG A 1 129 ? 15.969 2.821 13.044 1.00 61.81 129 ARG A N 1
ATOM 970 C CA . ARG A 1 129 ? 15.396 1.474 13.232 1.00 61.81 129 ARG A CA 1
ATOM 971 C C . ARG A 1 129 ? 14.839 1.265 14.634 1.00 61.81 129 ARG A C 1
ATOM 973 O O . ARG A 1 129 ? 15.183 0.306 15.327 1.00 61.81 129 ARG A O 1
ATOM 980 N N . SER A 1 130 ? 14.106 2.260 15.101 1.00 62.75 130 SER A N 1
ATOM 981 C CA . SER A 1 130 ? 13.637 2.286 16.476 1.00 62.75 130 SER A CA 1
ATOM 982 C C . SER A 1 130 ? 12.119 2.214 16.564 1.00 62.75 130 SER A C 1
ATOM 984 O O . SER A 1 130 ? 11.614 1.962 17.654 1.00 62.75 130 SER A O 1
ATOM 986 N N . ASP A 1 131 ? 11.402 2.430 15.462 1.00 65.00 131 ASP A N 1
ATOM 987 C CA . ASP A 1 131 ? 9.958 2.611 15.440 1.00 65.00 131 ASP A CA 1
ATOM 988 C C . ASP A 1 131 ? 9.191 1.401 15.965 1.00 65.00 131 ASP A C 1
ATOM 990 O O . ASP A 1 131 ? 9.630 0.251 15.914 1.00 65.00 131 ASP A O 1
ATOM 994 N N . GLY A 1 132 ? 8.037 1.705 16.562 1.00 70.88 132 GLY A N 1
ATOM 995 C CA . GLY A 1 132 ? 7.145 0.692 17.095 1.00 70.88 132 GLY A CA 1
ATOM 996 C C . GLY A 1 132 ? 6.645 -0.186 15.952 1.00 70.88 132 GLY A C 1
ATOM 997 O O . GLY A 1 132 ? 6.519 0.292 14.820 1.00 70.88 132 GLY A O 1
ATOM 998 N N . PRO A 1 133 ? 6.358 -1.469 16.213 1.00 84.19 133 PRO A N 1
ATOM 999 C CA . PRO A 1 133 ? 5.893 -2.340 15.156 1.00 84.19 133 PRO A CA 1
ATOM 1000 C C . PRO A 1 133 ? 4.541 -1.864 14.603 1.00 84.19 133 PRO A C 1
ATOM 1002 O O . PRO A 1 133 ? 3.721 -1.279 15.304 1.00 84.19 133 PRO A O 1
ATOM 1005 N N . LEU A 1 134 ? 4.288 -2.150 13.338 1.00 88.88 134 LEU A N 1
ATOM 1006 C CA . LEU A 1 134 ? 3.017 -1.946 12.661 1.00 88.88 134 LEU A CA 1
ATOM 1007 C C . LEU A 1 134 ? 2.280 -3.278 12.580 1.00 88.88 134 LEU A C 1
ATOM 1009 O O . LEU A 1 134 ? 2.857 -4.286 12.175 1.00 88.88 134 LEU A O 1
ATOM 1013 N N . ARG A 1 135 ? 0.979 -3.281 12.863 1.00 94.88 135 ARG A N 1
ATOM 1014 C CA . ARG A 1 135 ? 0.107 -4.378 12.441 1.00 94.88 135 ARG A CA 1
ATOM 1015 C C . ARG A 1 135 ? -0.465 -4.080 11.058 1.00 94.88 135 ARG A C 1
ATOM 1017 O O . ARG A 1 135 ? -1.131 -3.062 10.881 1.00 94.88 135 ARG A O 1
ATOM 1024 N N . LEU A 1 136 ? -0.232 -4.989 10.118 1.00 97.06 136 LEU A N 1
ATOM 1025 C CA . LEU A 1 136 ? -0.848 -5.004 8.793 1.00 97.06 136 LEU A CA 1
ATOM 1026 C C . LEU A 1 136 ? -1.844 -6.160 8.725 1.00 97.06 136 LEU A C 1
ATOM 1028 O O . LEU A 1 136 ? -1.500 -7.290 9.071 1.00 97.06 136 LEU A O 1
ATOM 1032 N N . GLU A 1 137 ? -3.051 -5.899 8.245 1.00 98.56 137 GLU A N 1
ATOM 1033 C CA . GLU A 1 137 ? -4.048 -6.928 7.953 1.00 98.56 137 GLU A CA 1
ATOM 1034 C C . GLU A 1 137 ? -4.570 -6.780 6.530 1.00 98.56 137 GLU A C 1
ATOM 1036 O O . GLU A 1 137 ? -4.799 -5.663 6.067 1.00 98.56 137 GLU A O 1
ATOM 1041 N N . VAL A 1 138 ? -4.802 -7.913 5.872 1.00 98.56 138 VAL A N 1
ATOM 1042 C CA . VAL A 1 138 ? -5.471 -7.989 4.571 1.00 98.56 138 VAL A CA 1
ATOM 1043 C C . VAL A 1 138 ? -6.777 -8.743 4.759 1.00 98.56 138 VAL A C 1
ATOM 1045 O O . VAL A 1 138 ? -6.787 -9.898 5.200 1.00 98.56 138 VAL A O 1
ATOM 1048 N N . TRP A 1 139 ? -7.869 -8.083 4.405 1.00 98.75 139 TRP A N 1
ATOM 1049 C CA . TRP A 1 139 ? -9.219 -8.616 4.426 1.00 98.75 139 TRP A CA 1
ATOM 1050 C C . TRP A 1 139 ? -9.740 -8.726 2.992 1.00 98.75 139 TRP A C 1
ATOM 1052 O O . TRP A 1 139 ? -9.511 -7.829 2.180 1.00 98.75 139 TRP A O 1
ATOM 1062 N N . VAL A 1 140 ? -10.422 -9.828 2.687 1.00 98.56 140 VAL A N 1
ATOM 1063 C CA . VAL A 1 140 ? -11.084 -10.071 1.398 1.00 98.56 140 VAL A CA 1
ATOM 1064 C C . VAL A 1 140 ? -12.491 -10.571 1.694 1.00 98.56 140 VAL A C 1
ATOM 1066 O O . VAL A 1 140 ? -12.635 -11.537 2.441 1.00 98.56 140 VAL A O 1
ATOM 1069 N N . ASP A 1 141 ? -13.505 -9.893 1.160 1.00 98.12 141 ASP A N 1
ATOM 1070 C CA . ASP A 1 141 ? -14.929 -10.173 1.398 1.00 98.12 141 ASP A CA 1
ATOM 1071 C C . ASP A 1 141 ? -15.264 -10.307 2.894 1.00 98.12 141 ASP A C 1
ATOM 1073 O O . ASP A 1 141 ? -15.845 -11.292 3.351 1.00 98.12 141 ASP A O 1
ATOM 1077 N N . ASP A 1 142 ? -14.821 -9.319 3.679 1.00 97.19 142 ASP A N 1
ATOM 1078 C CA . ASP A 1 142 ? -14.973 -9.255 5.140 1.00 97.19 142 ASP A CA 1
ATOM 1079 C C . ASP A 1 142 ? -14.329 -10.429 5.917 1.00 97.19 142 ASP A C 1
ATOM 1081 O O . ASP A 1 142 ? -14.540 -10.583 7.123 1.00 97.19 142 ASP A O 1
ATOM 1085 N N . GLN A 1 143 ? -13.469 -11.228 5.273 1.00 98.25 143 GLN A N 1
ATOM 1086 C CA . GLN A 1 143 ? -12.685 -12.286 5.912 1.00 98.25 143 GLN A CA 1
ATOM 1087 C C . GLN A 1 143 ? -11.217 -11.887 6.054 1.00 98.25 143 GLN A C 1
ATOM 1089 O O . GLN A 1 143 ? -10.563 -11.512 5.081 1.00 98.25 143 GLN A O 1
ATOM 1094 N N . LEU A 1 144 ? -10.663 -12.025 7.262 1.00 98.44 144 LEU A N 1
ATOM 1095 C CA . LEU A 1 144 ? -9.234 -11.831 7.503 1.00 98.44 144 LEU A CA 1
ATOM 1096 C C . LEU A 1 144 ? -8.446 -12.935 6.794 1.00 98.44 144 LEU A C 1
ATOM 1098 O O . LEU A 1 144 ? -8.516 -14.101 7.183 1.00 98.44 144 LEU A O 1
ATOM 1102 N N . ARG A 1 145 ? -7.669 -12.564 5.778 1.00 98.12 145 ARG A N 1
ATOM 1103 C CA . ARG A 1 145 ? -6.846 -13.504 5.009 1.00 98.12 145 ARG A CA 1
ATOM 1104 C C . ARG A 1 145 ? -5.440 -13.625 5.564 1.00 98.12 145 ARG A C 1
ATOM 1106 O O . ARG A 1 145 ? -4.872 -14.712 5.555 1.00 98.12 145 ARG A O 1
ATOM 1113 N N . ALA A 1 146 ? -4.885 -12.518 6.044 1.00 97.56 146 ALA A N 1
ATOM 1114 C CA . ALA A 1 146 ? -3.549 -12.494 6.611 1.00 97.56 146 ALA A CA 1
ATOM 1115 C C . ALA A 1 146 ? -3.363 -11.327 7.581 1.00 97.56 146 ALA A C 1
ATOM 1117 O O . ALA A 1 146 ? -3.993 -10.275 7.452 1.00 97.56 146 ALA A O 1
ATOM 1118 N N . ARG A 1 147 ? -2.461 -11.526 8.546 1.00 97.75 147 ARG A N 1
ATOM 1119 C CA . ARG A 1 147 ? -2.019 -10.518 9.507 1.00 97.75 147 ARG A CA 1
ATOM 1120 C C . ARG A 1 147 ? -0.516 -10.640 9.700 1.00 97.75 147 ARG A C 1
ATOM 1122 O O . ARG A 1 147 ? -0.021 -11.733 9.973 1.00 97.75 147 ARG A O 1
ATOM 1129 N N . TRP A 1 148 ? 0.173 -9.508 9.669 1.00 95.19 148 TRP A N 1
ATOM 1130 C CA . TRP A 1 148 ? 1.596 -9.412 9.963 1.00 95.19 148 TRP A CA 1
ATOM 1131 C C . TRP A 1 148 ? 1.867 -8.370 11.034 1.00 95.19 148 TRP A C 1
ATOM 1133 O O . TRP A 1 148 ? 1.127 -7.396 11.191 1.00 95.19 148 TRP A O 1
ATOM 1143 N N . LEU A 1 149 ? 2.956 -8.599 11.761 1.00 92.44 149 LEU A N 1
ATOM 1144 C CA . LEU A 1 149 ? 3.588 -7.607 12.610 1.00 92.44 149 LEU A CA 1
ATOM 1145 C C . LEU A 1 149 ? 4.898 -7.212 11.929 1.00 92.44 149 LEU A C 1
ATOM 1147 O O . LEU A 1 149 ? 5.815 -8.023 11.837 1.00 92.44 149 LEU A O 1
ATOM 1151 N N . TYR A 1 150 ? 4.943 -5.992 11.417 1.00 86.94 150 TYR A N 1
ATOM 1152 C CA . TYR A 1 150 ? 6.086 -5.416 10.727 1.00 86.94 150 TYR A CA 1
ATOM 1153 C C . TYR A 1 150 ? 6.890 -4.545 11.694 1.00 86.94 150 TYR A C 1
ATOM 1155 O O . TYR A 1 150 ? 6.307 -3.810 12.485 1.00 86.94 150 TYR A O 1
ATOM 1163 N N . ALA A 1 151 ? 8.215 -4.585 11.614 1.00 82.75 151 ALA A N 1
ATOM 1164 C CA . ALA A 1 151 ? 9.110 -3.662 12.304 1.00 82.75 151 ALA A CA 1
ATOM 1165 C C . ALA A 1 151 ? 9.884 -2.819 11.284 1.00 82.75 151 ALA A C 1
ATOM 1167 O O . ALA A 1 151 ? 10.304 -3.324 10.244 1.00 82.75 151 ALA A O 1
ATOM 1168 N N . ASP A 1 152 ? 10.129 -1.550 11.601 1.00 74.25 152 ASP A N 1
ATOM 1169 C CA . ASP A 1 152 ? 10.797 -0.594 10.703 1.00 74.25 152 ASP A CA 1
ATOM 1170 C C . ASP A 1 152 ? 12.187 -1.045 10.2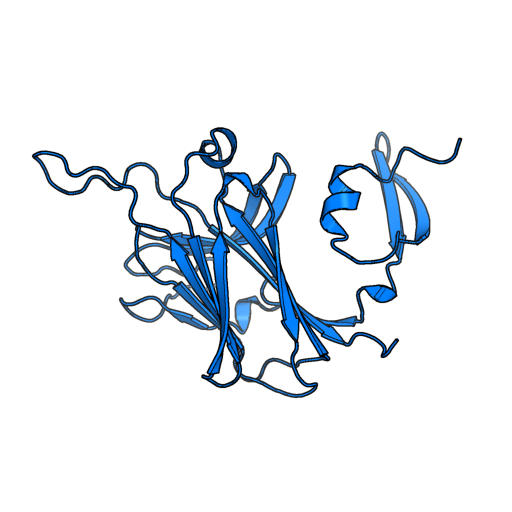22 1.00 74.25 152 ASP A C 1
ATOM 1172 O O . ASP A 1 152 ? 12.591 -0.760 9.094 1.00 74.25 152 ASP A O 1
ATOM 1176 N N . ALA A 1 153 ? 12.894 -1.832 11.037 1.00 73.81 153 ALA A N 1
ATOM 1177 C CA . ALA A 1 153 ? 14.173 -2.446 10.703 1.00 73.81 153 ALA A CA 1
ATOM 1178 C C . ALA A 1 153 ? 14.130 -3.331 9.442 1.00 73.81 153 ALA A C 1
ATOM 1180 O O . ALA A 1 153 ? 15.189 -3.646 8.893 1.00 73.81 153 ALA A O 1
ATOM 1181 N N . GLN A 1 154 ? 12.938 -3.732 8.988 1.00 79.75 154 GLN A N 1
ATOM 1182 C CA . GLN A 1 154 ? 12.725 -4.536 7.785 1.00 79.75 154 GLN A CA 1
ATOM 1183 C C . GLN A 1 154 ? 12.701 -3.700 6.493 1.00 79.75 154 GLN A C 1
ATOM 1185 O O . GLN A 1 154 ? 12.739 -4.279 5.409 1.00 79.75 154 GLN A O 1
ATOM 1190 N N . GLY A 1 155 ? 12.680 -2.363 6.573 1.00 86.50 155 GLY A N 1
ATOM 1191 C CA . GLY A 1 155 ? 12.707 -1.493 5.394 1.00 86.50 155 GLY A CA 1
ATOM 1192 C C . GLY A 1 155 ? 11.422 -1.587 4.567 1.00 86.50 155 GLY A C 1
ATOM 1193 O O . GLY A 1 155 ? 10.329 -1.563 5.122 1.00 86.50 155 GLY A O 1
ATOM 1194 N N . TRP A 1 156 ? 11.528 -1.664 3.241 1.00 89.31 156 TRP A N 1
ATOM 1195 C CA . TRP A 1 156 ? 10.369 -1.829 2.356 1.00 89.31 156 TRP A CA 1
ATOM 1196 C C . TRP A 1 156 ? 9.982 -3.308 2.269 1.00 89.31 156 TRP A C 1
ATOM 1198 O O . TRP A 1 156 ? 10.525 -4.045 1.450 1.00 89.31 156 TRP A O 1
ATOM 1208 N N . TRP A 1 157 ? 9.119 -3.762 3.177 1.00 89.50 157 TRP A N 1
ATOM 1209 C CA . TRP A 1 157 ? 8.883 -5.187 3.391 1.00 89.50 157 TRP A CA 1
ATOM 1210 C C . TRP A 1 157 ? 7.728 -5.712 2.529 1.00 89.50 157 TRP A C 1
ATOM 1212 O O . TRP A 1 157 ? 6.640 -5.127 2.577 1.00 89.50 157 TRP A O 1
ATOM 1222 N N . PRO A 1 158 ? 7.945 -6.799 1.767 1.00 92.06 158 PRO A N 1
ATOM 1223 C CA . PRO A 1 158 ? 6.935 -7.373 0.891 1.00 92.06 158 PRO A CA 1
ATOM 1224 C C . PRO A 1 158 ? 5.935 -8.241 1.656 1.00 92.06 158 PRO A C 1
ATOM 1226 O O . PRO A 1 158 ? 6.272 -8.887 2.650 1.00 92.06 158 PRO A O 1
ATOM 1229 N N . PHE A 1 159 ? 4.711 -8.315 1.146 1.00 92.62 159 PHE A N 1
ATOM 1230 C CA . PHE A 1 159 ? 3.688 -9.242 1.610 1.00 92.62 159 PHE A CA 1
ATOM 1231 C C . PHE A 1 159 ? 2.796 -9.709 0.460 1.00 92.62 159 PHE A C 1
ATOM 1233 O O . PHE A 1 159 ? 2.588 -9.007 -0.530 1.00 92.62 159 PHE A O 1
ATOM 1240 N N . MET A 1 160 ? 2.223 -10.903 0.619 1.00 93.69 160 MET A N 1
ATOM 1241 C CA . MET A 1 160 ? 1.379 -11.516 -0.399 1.00 93.69 160 MET A CA 1
ATOM 1242 C C . MET A 1 160 ? 0.230 -12.310 0.221 1.00 93.69 160 MET A C 1
ATOM 1244 O O . MET A 1 160 ? 0.383 -12.952 1.261 1.00 93.69 160 MET A O 1
ATOM 1248 N N . VAL A 1 161 ? -0.917 -12.295 -0.457 1.00 95.00 161 VAL A N 1
ATOM 1249 C CA . VAL A 1 161 ? -2.078 -13.143 -0.174 1.00 95.00 161 VAL A CA 1
ATOM 1250 C C . VAL A 1 161 ? -2.570 -13.766 -1.476 1.00 95.00 161 VAL A C 1
ATOM 1252 O O . VAL A 1 161 ? -2.795 -13.055 -2.452 1.00 95.00 161 VAL A O 1
ATOM 1255 N N . ALA A 1 162 ? -2.788 -15.081 -1.481 1.00 94.75 162 ALA A N 1
ATOM 1256 C CA . ALA A 1 162 ? -3.477 -15.748 -2.583 1.00 94.75 162 ALA A CA 1
ATOM 1257 C C . ALA A 1 162 ? -4.962 -15.351 -2.605 1.00 94.75 162 ALA A C 1
ATOM 1259 O O . ALA A 1 162 ? -5.646 -15.386 -1.571 1.00 94.75 162 ALA A O 1
ATOM 1260 N N . THR A 1 163 ? -5.461 -15.005 -3.787 1.00 95.62 163 THR A N 1
ATOM 1261 C CA . THR A 1 163 ? -6.855 -14.624 -4.034 1.00 95.62 163 THR A CA 1
ATOM 1262 C C . THR A 1 163 ? -7.388 -15.347 -5.268 1.00 95.62 163 THR A C 1
ATOM 1264 O O . THR A 1 163 ? -6.628 -15.957 -6.015 1.00 95.62 163 THR A O 1
ATOM 1267 N N . GLU A 1 164 ? -8.702 -15.334 -5.461 1.00 95.56 164 GLU A N 1
ATOM 1268 C CA . GLU A 1 164 ? -9.323 -15.891 -6.662 1.00 95.56 164 GLU A CA 1
ATOM 1269 C C . GLU A 1 164 ? -9.579 -14.780 -7.693 1.00 95.56 164 GLU A C 1
ATOM 1271 O O . GLU A 1 164 ? -9.842 -13.630 -7.305 1.00 95.56 164 GLU A O 1
ATOM 1276 N N . PRO A 1 165 ? -9.505 -15.088 -9.004 1.00 96.94 165 PRO A N 1
ATOM 1277 C CA . PRO A 1 165 ? -9.894 -14.141 -10.034 1.00 96.94 165 PRO A CA 1
ATOM 1278 C C . PRO A 1 165 ? -11.374 -13.779 -9.932 1.00 96.94 165 PRO A C 1
ATOM 1280 O O . PRO A 1 165 ? -12.230 -14.657 -9.823 1.00 96.94 165 PRO A O 1
ATOM 1283 N N . GLY A 1 166 ? -11.694 -12.492 -10.031 1.00 96.94 166 GLY A N 1
ATOM 1284 C CA . GLY A 1 166 ? -13.073 -12.039 -9.900 1.00 96.94 166 GLY A CA 1
ATOM 1285 C C . GLY A 1 166 ? -13.191 -10.589 -9.461 1.00 96.94 166 GLY A C 1
ATOM 1286 O O . GLY A 1 166 ? -12.419 -9.726 -9.876 1.00 96.94 166 GLY A O 1
ATOM 1287 N N . SER A 1 167 ? -14.217 -10.326 -8.661 1.00 98.19 167 SER A N 1
ATOM 1288 C CA . SER A 1 167 ? -14.492 -9.026 -8.063 1.00 98.19 167 SER A CA 1
ATOM 1289 C C . SER A 1 167 ? -14.720 -9.235 -6.576 1.00 98.19 167 SER A C 1
ATOM 1291 O O . SER A 1 167 ? -15.736 -9.822 -6.208 1.00 98.19 167 SER A O 1
ATOM 1293 N N . HIS A 1 168 ? -13.813 -8.721 -5.750 1.00 98.56 168 HIS A N 1
ATOM 1294 C CA . HIS A 1 168 ? -13.859 -8.882 -4.297 1.00 98.56 168 HIS A CA 1
ATOM 1295 C C . HIS A 1 168 ? -13.747 -7.543 -3.579 1.00 98.56 168 HIS A C 1
ATOM 1297 O O . HIS A 1 168 ? -13.130 -6.599 -4.078 1.00 98.56 168 HIS A O 1
ATOM 1303 N N . ASP A 1 169 ? -14.302 -7.467 -2.378 1.00 98.50 169 ASP A N 1
ATOM 1304 C CA . ASP A 1 169 ? -14.058 -6.338 -1.491 1.00 98.50 169 ASP A CA 1
ATOM 1305 C C . ASP A 1 169 ? -12.721 -6.545 -0.781 1.00 98.50 169 ASP A C 1
ATOM 1307 O O . ASP A 1 169 ? -12.585 -7.436 0.054 1.00 98.50 169 ASP A O 1
ATOM 1311 N N . VAL A 1 170 ? -11.726 -5.719 -1.109 1.00 98.75 170 VAL A N 1
ATOM 1312 C CA . VAL A 1 170 ? -10.377 -5.825 -0.537 1.00 98.75 170 VAL A CA 1
ATOM 1313 C C . VAL A 1 170 ? -10.138 -4.676 0.428 1.00 98.75 170 VAL A C 1
ATOM 1315 O O . VAL A 1 170 ? -10.317 -3.511 0.073 1.00 98.75 170 VAL A O 1
ATOM 1318 N N . GLU A 1 171 ? -9.698 -4.984 1.644 1.00 98.75 171 GLU A N 1
ATOM 1319 C CA . GLU A 1 171 ? -9.394 -3.985 2.665 1.00 98.75 171 GLU A CA 1
ATOM 1320 C C . GLU A 1 171 ? -8.027 -4.235 3.308 1.00 98.75 171 GLU A C 1
ATOM 1322 O O . GLU A 1 171 ? -7.724 -5.333 3.775 1.00 98.75 171 GLU A O 1
ATOM 1327 N N . LEU A 1 172 ? -7.206 -3.185 3.357 1.00 98.38 172 LEU A N 1
ATOM 1328 C CA . LEU A 1 172 ? -6.004 -3.154 4.184 1.00 98.38 172 LEU A CA 1
ATOM 1329 C C . LEU A 1 172 ? -6.308 -2.451 5.496 1.00 98.38 172 LEU A C 1
ATOM 1331 O O . LEU A 1 172 ? -6.865 -1.352 5.484 1.00 98.38 172 LEU A O 1
ATOM 1335 N N . ARG A 1 173 ? -5.870 -3.030 6.614 1.00 98.25 173 ARG A N 1
ATOM 1336 C CA . ARG A 1 173 ? -5.845 -2.337 7.906 1.00 98.25 173 ARG A CA 1
ATOM 1337 C C . ARG A 1 173 ? -4.421 -2.139 8.380 1.00 98.25 173 ARG A C 1
ATOM 1339 O O . ARG A 1 173 ? -3.641 -3.087 8.429 1.00 98.25 173 ARG A O 1
ATOM 1346 N N . LEU A 1 174 ? -4.110 -0.903 8.746 1.00 96.25 174 LEU A N 1
ATOM 1347 C CA . LEU A 1 174 ? -2.813 -0.486 9.262 1.00 96.25 174 LEU A CA 1
ATOM 1348 C C . LEU A 1 174 ? -3.000 0.043 10.682 1.00 96.25 174 LEU A C 1
ATOM 1350 O O . LEU A 1 174 ? -3.737 1.007 10.869 1.00 96.25 174 LEU A O 1
ATOM 1354 N N . THR A 1 175 ? -2.335 -0.558 11.668 1.00 94.50 175 THR A N 1
ATOM 1355 C CA . THR A 1 175 ? -2.335 -0.069 13.057 1.00 94.50 175 THR A CA 1
ATOM 1356 C C . THR A 1 175 ? -0.893 0.161 13.533 1.00 94.50 175 THR A C 1
ATOM 1358 O O . THR A 1 175 ? -0.213 -0.825 13.849 1.00 94.50 175 THR A O 1
ATOM 1361 N N . PRO A 1 176 ? -0.389 1.408 13.593 1.00 89.50 176 PRO A N 1
ATOM 1362 C CA . PRO A 1 176 ? 0.901 1.684 14.219 1.00 89.50 176 PRO A CA 1
ATOM 1363 C C . PRO A 1 176 ? 0.824 1.355 15.716 1.00 89.50 176 PRO A C 1
ATOM 1365 O O . PRO A 1 176 ? -0.191 1.624 16.361 1.00 89.50 176 PRO A O 1
ATOM 1368 N N . ALA A 1 177 ? 1.863 0.745 16.286 1.00 83.62 177 ALA A N 1
ATOM 1369 C CA . ALA A 1 177 ? 1.900 0.488 17.723 1.00 83.62 177 ALA A CA 1
ATOM 1370 C C . ALA A 1 177 ? 1.945 1.785 18.540 1.00 83.62 177 ALA A C 1
ATOM 1372 O O . ALA A 1 177 ? 2.452 2.810 18.097 1.00 83.62 177 ALA A O 1
ATOM 1373 N N . VAL A 1 178 ? 1.466 1.693 19.780 1.00 77.94 178 VAL A N 1
ATOM 1374 C CA . VAL A 1 178 ? 1.593 2.749 20.789 1.00 77.94 178 VAL A CA 1
ATOM 1375 C C . VAL A 1 178 ? 3.043 2.816 21.249 1.00 77.94 178 VAL A C 1
ATOM 1377 O O . VAL A 1 178 ? 3.542 1.855 21.840 1.00 77.94 178 VAL A O 1
ATOM 1380 N N . ARG A 1 179 ? 3.727 3.926 20.968 1.00 68.38 179 ARG A N 1
ATOM 1381 C CA . ARG A 1 179 ? 5.168 4.066 21.225 1.00 68.38 179 ARG A CA 1
ATOM 1382 C C . ARG A 1 179 ? 5.551 5.346 21.974 1.00 68.38 179 ARG A C 1
ATOM 1384 O O . ARG A 1 179 ? 6.714 5.537 22.330 1.00 68.38 179 ARG A O 1
ATOM 1391 N N . GLY A 1 180 ? 4.579 6.200 22.254 1.00 66.12 180 GLY A N 1
ATOM 1392 C CA . GLY A 1 180 ? 4.749 7.388 23.068 1.00 66.12 180 GLY A CA 1
ATOM 1393 C C . GLY 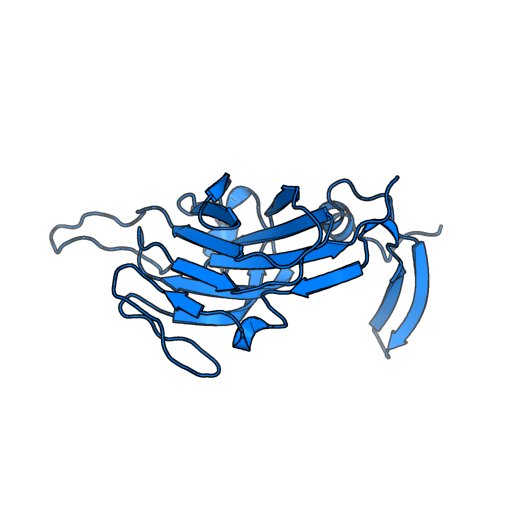A 1 180 ? 5.116 7.093 24.519 1.00 66.12 180 GLY A C 1
ATOM 1394 O O . GLY A 1 180 ? 5.006 5.978 25.035 1.00 66.12 180 GLY A O 1
ATOM 1395 N N . THR A 1 181 ? 5.552 8.141 25.205 1.00 67.62 181 THR A N 1
ATOM 1396 C CA . THR A 1 181 ? 5.905 8.080 26.622 1.00 67.62 181 THR A CA 1
ATOM 1397 C C . THR A 1 181 ? 4.801 8.700 27.459 1.00 67.62 181 THR A C 1
ATOM 1399 O O . THR A 1 181 ? 4.289 9.776 27.160 1.00 67.62 181 THR A O 1
ATOM 1402 N N . TRP A 1 182 ? 4.441 8.040 28.557 1.00 72.12 182 TRP A N 1
ATOM 1403 C CA . TRP A 1 182 ? 3.587 8.661 29.560 1.00 72.12 182 TRP A CA 1
ATOM 1404 C C . TRP A 1 182 ? 4.414 9.649 30.375 1.00 72.12 182 TRP A C 1
ATOM 1406 O O . TRP A 1 182 ? 5.259 9.266 31.184 1.00 72.12 182 TRP A O 1
ATOM 1416 N N . GLN A 1 183 ? 4.172 10.936 30.151 1.00 79.31 183 GLN A N 1
ATOM 1417 C CA . GLN A 1 183 ? 4.773 12.019 30.913 1.00 79.31 183 GLN A CA 1
ATOM 1418 C C . GLN A 1 183 ? 3.789 12.528 31.966 1.00 79.31 183 GLN A C 1
ATOM 1420 O O . GLN A 1 183 ? 2.585 12.281 31.922 1.00 79.31 183 GLN A O 1
ATOM 1425 N N . ARG A 1 184 ? 4.284 13.333 32.913 1.00 79.75 184 ARG A N 1
ATOM 1426 C CA . ARG A 1 184 ? 3.452 13.930 33.974 1.00 79.75 184 ARG A CA 1
ATOM 1427 C C . ARG A 1 184 ? 2.294 14.792 33.436 1.00 79.75 184 ARG A C 1
ATOM 1429 O O . ARG A 1 184 ? 1.341 15.035 34.167 1.00 79.75 184 ARG A O 1
ATOM 1436 N N . LYS A 1 185 ? 2.384 15.266 32.187 1.00 83.31 185 LYS A N 1
ATOM 1437 C CA . LYS A 1 185 ? 1.357 16.073 31.504 1.00 83.31 185 LYS A CA 1
ATOM 1438 C C . LYS A 1 185 ? 0.384 15.250 30.642 1.00 83.31 185 LYS A C 1
ATOM 1440 O O . LYS A 1 185 ? -0.541 15.838 30.095 1.00 83.31 185 LYS A O 1
ATOM 1445 N N . GLY A 1 186 ? 0.578 13.935 30.526 1.00 79.94 186 GLY A N 1
ATOM 1446 C CA . GLY A 1 186 ? -0.207 13.051 29.661 1.00 79.94 186 GLY A CA 1
ATOM 1447 C C . GLY A 1 186 ? 0.667 12.179 28.758 1.00 79.94 186 GLY A C 1
ATOM 1448 O O . GLY A 1 186 ? 1.892 12.162 28.893 1.00 79.94 186 GLY A O 1
ATOM 1449 N N . TYR A 1 187 ? 0.023 11.442 27.853 1.00 74.75 187 TYR A N 1
ATOM 1450 C CA . TYR A 1 187 ? 0.700 10.683 26.805 1.00 74.75 187 TYR A CA 1
ATOM 1451 C C . TYR A 1 187 ? 1.337 11.648 25.803 1.00 74.75 187 TYR A C 1
ATOM 1453 O O . TYR A 1 187 ? 0.644 12.474 25.210 1.00 74.75 187 TYR A O 1
ATOM 1461 N N . ASP A 1 188 ? 2.652 11.558 25.646 1.00 72.44 188 ASP A N 1
ATOM 1462 C CA . ASP A 1 188 ? 3.389 12.213 24.574 1.00 72.44 188 ASP A CA 1
ATOM 1463 C C . ASP A 1 188 ? 3.657 11.162 23.487 1.00 72.44 188 ASP A C 1
ATOM 1465 O O . ASP A 1 188 ? 4.517 10.301 23.705 1.00 72.44 188 ASP A O 1
ATOM 1469 N N . PRO A 1 189 ? 2.935 11.193 22.350 1.00 64.44 189 PRO A N 1
ATOM 1470 C CA . PRO A 1 189 ? 3.127 10.236 21.259 1.00 64.44 189 PRO A CA 1
ATOM 1471 C C . PRO A 1 189 ? 4.526 10.325 20.633 1.00 64.44 189 PRO A C 1
ATOM 1473 O O . PRO A 1 189 ? 4.936 9.418 19.918 1.00 64.44 189 PRO A O 1
ATOM 1476 N N . GLY A 1 190 ? 5.286 11.393 20.897 1.00 67.75 190 GLY A N 1
ATOM 1477 C CA . GLY A 1 190 ? 6.529 11.662 20.195 1.00 67.75 190 GLY A CA 1
ATOM 1478 C C . GLY A 1 190 ? 6.270 12.123 18.758 1.00 67.75 190 GLY A C 1
ATOM 1479 O O . GLY A 1 190 ? 5.342 12.882 18.479 1.00 67.75 190 GLY A O 1
ATOM 1480 N N . GLN A 1 191 ? 7.142 11.722 17.834 1.00 65.31 191 GLN A N 1
ATOM 1481 C CA . GLN A 1 191 ? 7.065 12.137 16.434 1.00 65.31 191 GLN A CA 1
ATOM 1482 C C . GLN A 1 191 ? 6.091 11.231 15.667 1.00 65.31 191 GLN A C 1
ATOM 1484 O O . GLN A 1 191 ? 6.266 10.018 15.677 1.00 65.31 191 GLN A O 1
ATOM 1489 N N . ALA A 1 192 ? 5.103 11.816 14.979 1.00 64.12 192 ALA A N 1
ATOM 1490 C CA . ALA A 1 192 ? 4.104 11.056 14.225 1.00 64.12 192 ALA A CA 1
ATOM 1491 C C . ALA A 1 192 ? 4.756 10.122 13.191 1.00 64.12 192 ALA A C 1
ATOM 1493 O O . ALA A 1 192 ? 5.513 10.574 12.322 1.00 64.12 192 ALA A O 1
ATOM 1494 N N . HIS A 1 193 ? 4.432 8.830 13.273 1.00 73.75 193 HIS A N 1
ATOM 1495 C CA . HIS A 1 193 ? 4.891 7.836 12.314 1.00 73.75 193 HIS A CA 1
ATOM 1496 C C . HIS A 1 193 ? 4.096 7.951 11.020 1.00 73.75 193 HIS A C 1
ATOM 1498 O O . HIS A 1 193 ? 2.875 8.109 11.000 1.00 73.75 193 HIS A O 1
ATOM 1504 N N . ALA A 1 194 ? 4.818 7.879 9.913 1.00 86.88 194 ALA A N 1
ATOM 1505 C CA . ALA A 1 194 ? 4.234 7.930 8.596 1.00 86.88 194 ALA A CA 1
ATOM 1506 C C . ALA A 1 194 ? 4.367 6.557 7.948 1.00 86.88 194 ALA A C 1
ATOM 1508 O O . ALA A 1 194 ? 5.413 6.204 7.411 1.00 86.88 194 ALA A O 1
ATOM 1509 N N . LEU A 1 195 ? 3.299 5.776 8.028 1.00 91.50 195 LEU A N 1
ATOM 1510 C CA . LEU A 1 195 ? 3.222 4.477 7.381 1.00 91.50 195 LEU A CA 1
ATOM 1511 C C . LEU A 1 195 ? 3.054 4.677 5.882 1.00 91.50 195 LEU A C 1
ATOM 1513 O O . LEU A 1 195 ? 2.420 5.632 5.444 1.00 91.50 195 LEU A O 1
ATOM 1517 N N . CYS A 1 196 ? 3.589 3.764 5.095 1.00 94.19 196 CYS A N 1
ATOM 1518 C CA . CYS A 1 196 ? 3.540 3.797 3.647 1.00 94.19 196 CYS A CA 1
ATOM 1519 C C . CYS A 1 196 ? 3.219 2.388 3.170 1.00 94.19 196 CYS A C 1
ATOM 1521 O O . CYS A 1 196 ? 3.926 1.449 3.530 1.00 94.19 196 CYS A O 1
ATOM 1523 N N . VAL A 1 197 ? 2.138 2.233 2.407 1.00 96.81 197 VAL A N 1
ATOM 1524 C CA . VAL A 1 197 ? 1.708 0.933 1.882 1.00 96.81 197 VAL A CA 1
ATOM 1525 C C . VAL A 1 197 ? 1.351 1.024 0.405 1.00 96.81 197 VAL A C 1
ATOM 1527 O O . VAL A 1 197 ? 0.819 2.033 -0.065 1.00 96.81 197 VAL A O 1
ATOM 1530 N N . GLU A 1 198 ? 1.610 -0.044 -0.332 1.00 96.75 198 GLU A N 1
ATOM 1531 C CA . GLU A 1 198 ? 1.050 -0.258 -1.662 1.00 96.75 198 GLU A CA 1
ATOM 1532 C C . GLU A 1 198 ? 0.518 -1.682 -1.791 1.00 96.75 198 GLU A C 1
ATOM 1534 O O . GLU A 1 198 ? 0.952 -2.577 -1.069 1.00 96.75 198 GLU A O 1
ATOM 1539 N N . LEU A 1 199 ? -0.463 -1.866 -2.672 1.00 97.56 199 LEU A N 1
ATOM 1540 C CA . LEU A 1 199 ? -1.075 -3.158 -2.949 1.00 97.56 199 LEU A CA 1
ATOM 1541 C C . LEU A 1 199 ? -1.572 -3.191 -4.384 1.00 97.56 199 LEU A C 1
ATOM 1543 O O . LEU A 1 199 ? -2.214 -2.250 -4.859 1.00 97.56 199 LEU A O 1
ATOM 1547 N N . ARG A 1 200 ? -1.326 -4.313 -5.046 1.00 96.81 200 ARG A N 1
ATOM 1548 C CA . ARG A 1 200 ? -1.786 -4.611 -6.394 1.00 96.81 200 ARG A CA 1
ATOM 1549 C C . ARG A 1 200 ? -2.447 -5.971 -6.402 1.00 96.81 200 ARG A C 1
ATOM 1551 O O . ARG A 1 200 ? -1.994 -6.885 -5.716 1.00 96.81 200 ARG A O 1
ATOM 1558 N N . SER A 1 201 ? -3.486 -6.111 -7.217 1.00 97.25 201 SER A N 1
ATOM 1559 C CA . SER A 1 201 ? -3.927 -7.435 -7.632 1.00 97.25 201 SER A CA 1
ATOM 1560 C C . SER A 1 201 ? -3.284 -7.806 -8.956 1.00 97.25 201 SER A C 1
ATOM 1562 O O . SER A 1 201 ? -3.262 -6.998 -9.889 1.00 97.25 201 SER A O 1
ATOM 1564 N N . LEU A 1 202 ? -2.764 -9.024 -9.011 1.00 94.81 202 LEU A N 1
ATOM 1565 C CA . LEU A 1 202 ? -2.007 -9.556 -10.126 1.00 94.81 202 LEU A CA 1
ATOM 1566 C C . LEU A 1 202 ? -2.724 -10.775 -10.687 1.00 94.81 202 LEU A C 1
ATOM 1568 O O . LEU A 1 202 ? -3.135 -11.666 -9.940 1.00 94.81 202 LEU A O 1
ATOM 1572 N N . GLU A 1 203 ? -2.865 -10.792 -12.005 1.00 93.62 203 GLU A N 1
ATOM 1573 C CA . GLU A 1 203 ? -3.146 -11.998 -12.763 1.00 93.62 203 GLU A CA 1
ATOM 1574 C C . GLU A 1 203 ? -1.808 -12.619 -13.156 1.00 93.62 203 GLU A C 1
ATOM 1576 O O . GLU A 1 203 ? -1.115 -12.107 -14.037 1.00 93.62 203 GLU A O 1
ATOM 1581 N N . GLU A 1 204 ? -1.416 -13.654 -12.425 1.00 84.31 204 GLU A N 1
ATOM 1582 C CA . GLU A 1 204 ? -0.193 -14.411 -12.664 1.00 84.31 204 GLU A CA 1
ATOM 1583 C C . GLU A 1 204 ? -0.540 -15.568 -13.604 1.00 84.31 204 GLU A C 1
ATOM 1585 O O . GLU A 1 204 ? -1.523 -16.285 -13.385 1.00 84.31 204 GLU A O 1
ATOM 1590 N N . ASP A 1 205 ? 0.241 -15.738 -14.671 1.00 69.19 205 ASP A N 1
ATOM 1591 C CA . ASP A 1 205 ? 0.101 -16.913 -15.524 1.00 69.19 205 ASP A CA 1
ATOM 1592 C C . ASP A 1 205 ? 0.368 -18.156 -14.667 1.00 69.19 205 ASP A C 1
ATOM 1594 O O . ASP A 1 205 ? 1.330 -18.195 -13.894 1.00 69.19 205 ASP A O 1
ATOM 1598 N N . ALA A 1 206 ? -0.513 -19.159 -14.761 1.00 51.16 206 ALA A N 1
ATOM 1599 C CA . ALA A 1 206 ? -0.290 -20.424 -14.073 1.00 51.16 206 ALA A CA 1
ATOM 1600 C C . ALA A 1 206 ? 1.089 -20.981 -14.485 1.00 51.16 206 ALA A C 1
ATOM 1602 O O . ALA A 1 206 ? 1.414 -20.914 -15.675 1.00 51.16 206 ALA A O 1
ATOM 1603 N N . PRO A 1 207 ? 1.893 -21.483 -13.529 1.00 49.66 207 PRO A N 1
ATOM 1604 C CA . PRO A 1 207 ? 3.235 -21.986 -13.810 1.00 49.66 207 PRO A CA 1
ATOM 1605 C C . PRO A 1 207 ? 3.253 -23.119 -14.843 1.00 49.66 207 PRO A C 1
ATOM 1607 O O . PRO A 1 207 ? 2.269 -23.897 -14.905 1.00 49.66 207 PRO A O 1
#

Foldseek 3Di:
DPDDPCDPVNVVVCPPADDWAFPDWDDDDVDIDTDTDRLQQFDFQDKCLVVVQQKWKAKPQGTFDDDAWTDDPFFIWHFDFFQWPNDTDTFTKTFGFAQIKMKIKRAQRFAAFKKKKWKAWGDDVLVVQPFAWKWKFKDKQNHTQDIDTHGSVCIGGMDMGTDHGGTIIIMIMIHGHQDFDQDPVGTDSDDTIIMGMMITHGHGDDD

Mean predicted aligned error: 7.31 Å

Sequence (207 aa):
LAGQAWSDSLQRDLEDLPPPTLEGERALGGLALYTYAQPAAGSVRADFVRDEARLSVQTEGGPCRGRDARRCAEGRVDVAVAEIDYRPRRCLKAQVDDGVTVALRYPAMPTGQALRGHVGVDGFNARLRSDGPLRLEVWVDDQLRARWLYADAQGWWPFMVATEPGSHDVELRLTPAVRGTWQRKGYDPGQAHALCVELRSLEEDAP

Solvent-accessible surface area (backbone atoms only — not comparable to full-atom values): 11500 Å² total; per-residue (Å²): 134,89,83,83,84,82,44,78,69,59,56,61,74,42,69,90,55,75,86,61,46,81,74,47,76,42,80,59,83,100,42,74,49,75,42,66,47,53,77,87,68,30,48,79,58,37,40,55,63,81,46,46,91,64,45,49,43,33,42,90,87,38,74,35,50,63,90,76,52,23,41,40,90,58,36,38,39,28,74,43,76,36,49,35,76,94,35,82,41,77,18,40,31,38,39,45,48,65,55,49,45,40,37,45,30,33,71,65,33,47,35,16,47,31,38,42,32,38,39,34,40,39,48,73,54,41,74,66,48,68,56,56,42,31,39,41,34,40,28,49,68,90,37,82,74,47,75,46,80,45,48,34,76,62,28,73,34,77,51,76,45,85,46,66,69,49,68,41,37,38,31,40,36,42,26,43,38,77,65,45,49,83,46,101,92,45,79,42,66,71,78,81,55,31,37,31,37,42,42,31,18,20,39,54,76,81,131

Nearest PDB structures (foldseek):
  4gwj-assembly1_A  TM=5.506E-01  e=4.425E-03  Streptococcus mitis
  2qdn-assembly1_A  TM=5.422E-01  e=7.500E-03  Mus musculus
  3lek-assembly1_A  TM=5.157E-01  e=2.044E-02  Streptococcus mitis
  8xck-assembly1_F  TM=3.966E-01  e=8.786E-03  Escherichia phage Lambda
  8xcj-assembly1_F  TM=3.156E-01  e=7.114E-03  Escherichia phage Lambda

pLDDT: mean 87.14, std 12.54, range [38.25, 98.75]

Radius of gyration: 18.35 Å; Cα contacts (8 Å, |Δi|>4): 485; chains: 1; bounding box: 47×38×57 Å

Secondary structure (DSSP, 8-state):
---SSS-HHHHHTTTTSPPPEEEEEEEETTEEEEEEE-GGG-EEEEETTTSGGG-EEEETTEE-B-SSEEEETTEEEEEEEEEETTEEEEEEEEEE-TTPPEEEEEEEEEE-SEEEEEEEEESHHHHHT-PPPEEEEEEETTEEEEEEEE-GGG-SEEEEEE--SEEEEEEEEEEE----EEETTEEE--SPPEEEEEEEEEEPPP-